Protein AF-A0A1G8VHF9-F1 (afdb_monomer)

Structure (mmCIF, N/CA/C/O backbone):
data_AF-A0A1G8VHF9-F1
#
_entry.id   AF-A0A1G8VHF9-F1
#
loop_
_atom_site.group_PDB
_atom_site.id
_atom_site.type_symbol
_atom_site.label_atom_id
_atom_site.label_alt_id
_atom_site.label_comp_id
_atom_site.label_asym_id
_atom_site.label_entity_id
_atom_site.label_seq_id
_atom_site.pdbx_PDB_ins_code
_atom_site.Cartn_x
_atom_site.Cartn_y
_atom_site.Cartn_z
_atom_site.occupancy
_atom_site.B_iso_or_equiv
_atom_site.auth_seq_id
_atom_site.auth_comp_id
_atom_site.auth_asym_id
_atom_site.auth_atom_id
_atom_site.pdbx_PDB_model_num
ATOM 1 N N . MET A 1 1 ? -7.613 -32.869 14.627 1.00 29.25 1 MET A N 1
ATOM 2 C CA . MET A 1 1 ? -8.212 -33.031 13.287 1.00 29.25 1 MET A CA 1
ATOM 3 C C . MET A 1 1 ? -8.176 -31.673 12.601 1.00 29.25 1 MET A C 1
ATOM 5 O O . MET A 1 1 ? -8.768 -30.742 13.128 1.00 29.25 1 MET A O 1
ATOM 9 N N . ILE A 1 2 ? -7.402 -31.510 11.523 1.00 28.16 2 ILE A N 1
ATOM 10 C CA . ILE A 1 2 ? -7.352 -30.244 10.770 1.00 28.16 2 ILE A CA 1
ATOM 11 C C . ILE A 1 2 ? -8.590 -30.226 9.872 1.00 28.16 2 ILE A C 1
ATOM 13 O O . ILE A 1 2 ? -8.598 -30.831 8.803 1.00 28.16 2 ILE A O 1
ATOM 17 N N . ILE A 1 3 ? -9.670 -29.612 10.353 1.00 37.31 3 ILE A N 1
ATOM 18 C CA . ILE A 1 3 ? -10.878 -29.397 9.555 1.00 37.31 3 ILE A CA 1
ATOM 19 C C . ILE A 1 3 ? -10.515 -28.364 8.484 1.00 37.31 3 ILE A C 1
ATOM 21 O O . ILE A 1 3 ? -10.073 -27.262 8.811 1.00 37.31 3 ILE A O 1
ATOM 25 N N . ARG A 1 4 ? -10.656 -28.729 7.202 1.00 36.03 4 ARG A N 1
ATOM 26 C CA . ARG A 1 4 ? -10.559 -27.780 6.083 1.00 36.03 4 ARG A CA 1
ATOM 27 C C . ARG A 1 4 ? -11.582 -26.676 6.328 1.00 36.03 4 ARG A C 1
ATOM 29 O O . ARG A 1 4 ? -12.777 -26.944 6.292 1.00 36.03 4 ARG A O 1
ATOM 36 N N . ILE A 1 5 ? -11.112 -25.462 6.591 1.00 50.38 5 ILE A N 1
ATOM 37 C CA . ILE A 1 5 ? -11.979 -24.299 6.764 1.00 50.38 5 ILE A CA 1
ATOM 38 C C . ILE A 1 5 ? -12.529 -23.957 5.369 1.00 50.38 5 ILE A C 1
ATOM 40 O O . ILE A 1 5 ? -11.731 -23.629 4.488 1.00 50.38 5 ILE A O 1
ATOM 44 N N . PRO A 1 6 ? -13.845 -24.092 5.112 1.00 53.00 6 PRO A N 1
ATOM 45 C CA . PRO A 1 6 ? -14.426 -23.646 3.851 1.00 53.00 6 PRO A CA 1
ATOM 46 C C . PRO A 1 6 ? -14.226 -22.134 3.693 1.00 53.00 6 PRO A C 1
ATOM 48 O O . PRO A 1 6 ? -14.093 -21.419 4.681 1.00 53.00 6 PRO A O 1
ATOM 51 N N . GLU A 1 7 ? -14.210 -21.646 2.455 1.00 65.44 7 GLU A N 1
ATOM 52 C CA . GLU A 1 7 ? -14.080 -20.219 2.144 1.00 65.44 7 GLU A CA 1
ATOM 53 C C . GLU A 1 7 ? -15.165 -19.408 2.881 1.00 65.44 7 GLU A C 1
ATOM 55 O O . GLU A 1 7 ? -16.354 -19.526 2.573 1.00 65.44 7 GLU A O 1
ATOM 60 N N . ILE A 1 8 ? -14.757 -18.643 3.903 1.00 74.94 8 ILE A N 1
ATOM 61 C CA . ILE A 1 8 ? -15.653 -17.829 4.732 1.00 74.94 8 ILE A CA 1
ATOM 62 C C . ILE A 1 8 ? -15.956 -16.543 3.970 1.00 74.94 8 ILE A C 1
ATOM 64 O O . ILE A 1 8 ? -15.063 -15.731 3.742 1.00 74.94 8 ILE A O 1
ATOM 68 N N . SER A 1 9 ? -17.217 -16.335 3.600 1.00 73.75 9 SER A N 1
ATOM 69 C CA . SER A 1 9 ? -17.636 -15.162 2.822 1.00 73.75 9 SER A CA 1
ATOM 70 C C . SER A 1 9 ? -18.104 -13.993 3.689 1.00 73.75 9 SER A C 1
ATOM 72 O O . SER A 1 9 ? -18.137 -12.852 3.225 1.00 73.75 9 SER A O 1
ATOM 74 N N . ARG A 1 10 ? -18.494 -14.255 4.945 1.00 84.38 10 ARG A N 1
ATOM 75 C CA . ARG A 1 10 ? -19.107 -13.254 5.825 1.00 84.38 10 ARG A CA 1
ATOM 76 C C . ARG A 1 10 ? -18.827 -13.530 7.297 1.00 84.38 10 ARG A C 1
ATOM 78 O O . ARG A 1 10 ? -18.883 -14.672 7.744 1.00 84.38 10 ARG A O 1
ATOM 85 N N . ILE A 1 11 ? -18.586 -12.468 8.062 1.00 89.38 11 ILE A N 1
ATOM 86 C CA . ILE A 1 11 ? -18.355 -12.533 9.509 1.00 89.38 11 ILE A CA 1
ATOM 87 C C . ILE A 1 11 ? -19.434 -11.705 10.208 1.00 89.38 11 ILE A C 1
ATOM 89 O O . ILE A 1 11 ? -19.688 -10.564 9.820 1.00 89.38 11 ILE A O 1
ATOM 93 N N . LEU A 1 12 ? -20.090 -12.285 11.213 1.00 91.50 12 LEU A N 1
ATOM 94 C CA . LEU A 1 12 ? -21.194 -11.666 11.950 1.00 91.50 12 LEU A CA 1
ATOM 95 C C . LEU A 1 12 ? -20.889 -11.643 13.451 1.00 91.50 12 LEU A C 1
ATOM 97 O O . LEU A 1 12 ? -20.325 -12.597 13.977 1.00 91.50 12 LEU A O 1
ATOM 101 N N . ILE A 1 13 ? -21.314 -10.595 14.160 1.00 93.75 13 ILE A N 1
ATOM 102 C CA . ILE A 1 13 ? -21.225 -10.518 15.624 1.00 93.75 13 ILE A CA 1
ATOM 103 C C . ILE A 1 13 ? -22.611 -10.758 16.230 1.00 93.75 13 ILE A C 1
ATOM 105 O O . ILE A 1 13 ? -23.542 -9.975 16.036 1.00 93.75 13 ILE A O 1
ATOM 109 N N . GLY A 1 14 ? -22.747 -11.839 16.995 1.00 91.38 14 GLY A N 1
ATOM 110 C CA . GLY A 1 14 ? -23.990 -12.263 17.638 1.00 91.38 14 GLY A CA 1
ATOM 111 C C . GLY A 1 14 ? -24.309 -11.501 18.925 1.00 91.38 14 GLY A C 1
ATOM 112 O O . GLY A 1 14 ? -24.357 -12.102 19.997 1.00 91.38 14 GLY A O 1
ATOM 113 N N . ALA A 1 15 ? -24.532 -10.187 18.834 1.00 88.69 15 ALA A N 1
ATOM 114 C CA . ALA A 1 15 ? -24.876 -9.344 19.988 1.00 88.69 15 ALA A CA 1
ATOM 115 C C . ALA A 1 15 ? -26.380 -9.362 20.348 1.00 88.69 15 ALA A C 1
ATOM 117 O O . ALA A 1 15 ? -26.746 -9.101 21.495 1.00 88.69 15 ALA A O 1
ATOM 118 N N . MET A 1 16 ? -27.244 -9.711 19.390 1.00 90.44 16 MET A N 1
ATOM 119 C CA . MET A 1 16 ? -28.710 -9.696 19.510 1.00 90.44 16 MET A CA 1
ATOM 120 C C . MET A 1 16 ? -29.302 -10.985 20.119 1.00 90.44 16 MET A C 1
ATOM 122 O O . MET A 1 16 ? -28.573 -11.939 20.412 1.00 90.44 16 MET A O 1
ATOM 126 N N . GLN A 1 17 ? -30.625 -11.002 20.330 1.00 92.56 17 GLN A N 1
ATOM 127 C CA . GLN A 1 17 ? -31.368 -12.205 20.733 1.00 92.56 17 GLN A CA 1
ATOM 128 C C . GLN A 1 17 ? -31.297 -13.289 19.645 1.00 92.56 17 GLN A C 1
ATOM 130 O O . GLN A 1 17 ? -31.088 -12.993 18.466 1.00 92.56 17 GLN A O 1
ATOM 135 N N . THR A 1 18 ? -31.436 -14.558 20.037 1.00 91.31 18 THR A N 1
ATOM 136 C CA . THR A 1 18 ? -31.265 -15.699 19.124 1.00 91.31 18 THR A CA 1
ATOM 137 C C . THR A 1 18 ? -32.259 -15.653 17.965 1.00 91.31 18 THR A C 1
ATOM 139 O O . THR A 1 18 ? -31.893 -15.997 16.848 1.00 91.31 18 THR A O 1
ATOM 142 N N . GLU A 1 19 ? -33.483 -15.191 18.204 1.00 90.81 19 GLU A N 1
ATOM 143 C CA . GLU A 1 19 ? -34.563 -15.117 17.220 1.00 90.81 19 GLU A CA 1
ATOM 144 C C . GLU A 1 19 ? -34.253 -14.113 16.099 1.00 90.81 19 GLU A C 1
ATOM 146 O O . GLU A 1 19 ? -34.488 -14.396 14.923 1.00 90.81 19 GLU A O 1
ATOM 151 N N . ASP A 1 20 ? -33.668 -12.963 16.442 1.00 91.94 20 ASP A N 1
ATOM 152 C CA . ASP A 1 20 ? -33.265 -11.947 15.465 1.00 91.94 20 ASP A CA 1
ATOM 153 C C . ASP A 1 20 ? -31.982 -12.319 14.728 1.00 91.94 20 ASP A C 1
ATOM 155 O O . ASP A 1 20 ? -31.847 -12.022 13.540 1.00 91.94 20 ASP A O 1
ATOM 159 N N . LEU A 1 21 ? -31.071 -13.022 15.406 1.00 91.50 21 LEU A N 1
ATOM 160 C CA . LEU A 1 21 ? -29.819 -13.496 14.828 1.00 91.50 21 LEU A CA 1
ATOM 161 C C . LEU A 1 21 ? -30.059 -14.350 13.578 1.00 91.50 21 LEU A C 1
ATOM 163 O O . LEU A 1 21 ? -29.338 -14.191 12.595 1.00 91.50 21 LEU A O 1
ATOM 167 N N . VAL A 1 22 ? -31.079 -15.219 13.596 1.00 90.44 22 VAL A N 1
ATOM 168 C CA . VAL A 1 22 ? -31.360 -16.170 12.503 1.00 90.44 22 VAL A CA 1
ATOM 169 C C . VAL A 1 22 ? -31.540 -15.478 11.154 1.00 90.44 22 VAL A C 1
ATOM 171 O O . VAL A 1 22 ? -31.130 -16.023 10.136 1.00 90.44 22 VAL A O 1
ATOM 174 N N . LYS A 1 23 ? -32.081 -14.255 11.146 1.00 91.00 23 LYS A N 1
ATOM 175 C CA . LYS A 1 23 ? -32.346 -13.469 9.929 1.00 91.00 23 LYS A CA 1
ATOM 176 C C . LYS A 1 23 ? -31.073 -13.090 9.162 1.00 91.00 23 LYS A C 1
ATOM 178 O O . LYS A 1 23 ? -31.160 -12.736 7.993 1.00 91.00 23 LYS A O 1
ATOM 183 N N . TYR A 1 24 ? -29.915 -13.138 9.821 1.00 89.81 24 TYR A N 1
ATOM 184 C CA . TYR A 1 24 ? -28.619 -12.749 9.262 1.00 89.81 24 TYR A CA 1
ATOM 185 C C . TYR A 1 24 ? -27.670 -13.935 9.045 1.00 89.81 24 TYR A C 1
ATOM 187 O O . TYR A 1 24 ? -26.543 -13.731 8.593 1.00 89.81 24 TYR A O 1
ATOM 195 N N . LEU A 1 25 ? -28.085 -15.155 9.405 1.00 91.31 25 LEU A N 1
ATOM 196 C CA . LEU A 1 25 ? -27.267 -16.355 9.249 1.00 91.31 25 LEU A CA 1
ATOM 197 C C . LEU A 1 25 ? -27.340 -16.850 7.804 1.00 91.31 25 LEU A C 1
ATOM 199 O O . LEU A 1 25 ? -28.408 -17.202 7.312 1.00 91.31 25 LEU A O 1
ATOM 203 N N . GLU A 1 26 ? -26.187 -16.918 7.149 1.00 88.69 26 GLU A N 1
ATOM 204 C CA . GLU A 1 26 ? -26.045 -17.408 5.778 1.00 88.69 26 GLU A CA 1
ATOM 205 C C . GLU A 1 26 ? -24.944 -18.476 5.730 1.00 88.69 26 GLU A C 1
ATOM 207 O O . GLU A 1 26 ? -23.891 -18.275 6.347 1.00 88.69 26 GLU A O 1
ATOM 212 N N . PRO A 1 27 ? -25.137 -19.592 4.999 1.00 88.56 27 PRO A N 1
ATOM 213 C CA . PRO A 1 27 ? -24.106 -20.614 4.843 1.00 88.56 27 PRO A CA 1
ATOM 214 C C . PRO A 1 27 ? -22.764 -20.024 4.392 1.00 88.56 27 PRO A C 1
ATOM 216 O O . PRO A 1 27 ? -22.736 -19.054 3.636 1.00 88.56 27 PRO A O 1
ATOM 219 N N . LYS A 1 28 ? -21.653 -20.643 4.816 1.00 85.31 28 LYS A N 1
ATOM 220 C CA . LYS A 1 28 ? -20.277 -20.118 4.645 1.00 85.31 28 LYS A CA 1
ATOM 221 C C . LYS A 1 28 ? -19.974 -18.844 5.454 1.00 85.31 28 LYS A C 1
ATOM 223 O O . LYS A 1 28 ? -18.958 -18.189 5.226 1.00 85.31 28 LYS A O 1
ATOM 228 N N . GLY A 1 29 ? -20.824 -18.499 6.419 1.00 90.50 29 GLY A N 1
ATOM 229 C CA . GLY A 1 29 ? -20.542 -17.462 7.406 1.00 90.50 29 GLY A CA 1
ATOM 230 C C . GLY A 1 29 ? -19.734 -17.963 8.611 1.00 90.50 29 GLY A C 1
ATOM 231 O O . GLY A 1 29 ? -19.689 -19.162 8.901 1.00 90.50 29 GLY A O 1
ATOM 232 N N . LEU A 1 30 ? -19.168 -17.019 9.366 1.00 92.88 30 LEU A N 1
ATOM 233 C CA . LEU A 1 30 ? -18.586 -17.223 10.696 1.00 92.88 30 LEU A CA 1
ATOM 234 C C . LEU A 1 30 ? -19.278 -16.308 11.716 1.00 92.88 30 LEU A C 1
ATOM 236 O O . LEU A 1 30 ? -19.305 -15.087 11.545 1.00 92.88 30 LEU A O 1
ATOM 240 N N . LEU A 1 31 ? -19.818 -16.887 12.789 1.00 95.19 31 LEU A N 1
ATOM 241 C CA . LEU A 1 31 ? -20.470 -16.151 13.869 1.00 95.19 31 LEU A CA 1
ATOM 242 C C . LEU A 1 31 ? -19.531 -15.966 15.068 1.00 95.19 31 LEU A C 1
ATOM 244 O O . LEU A 1 31 ? -19.157 -16.939 15.717 1.00 95.19 31 LEU A O 1
ATOM 248 N N . ILE A 1 32 ? -19.243 -14.714 15.418 1.00 95.38 32 ILE A N 1
ATOM 249 C CA . ILE A 1 32 ? -18.578 -14.318 16.664 1.00 95.38 32 ILE A CA 1
ATOM 250 C C . ILE A 1 32 ? -19.622 -14.283 17.785 1.00 95.38 32 ILE A C 1
ATOM 252 O O . ILE A 1 32 ? -20.550 -13.470 17.748 1.00 95.38 32 ILE A O 1
ATOM 256 N N . VAL A 1 33 ? -19.497 -15.159 18.781 1.00 95.06 33 VAL A N 1
ATOM 257 C CA . VAL A 1 33 ? -20.491 -15.319 19.855 1.00 95.06 33 VAL A CA 1
ATOM 258 C C . VAL A 1 33 ? -19.829 -15.714 21.176 1.00 95.06 33 VAL A C 1
ATOM 260 O O . VAL A 1 33 ? -18.817 -16.393 21.184 1.00 95.06 33 VAL A O 1
ATOM 263 N N . GLY A 1 34 ? -20.395 -15.307 22.313 1.00 92.25 34 GLY A N 1
ATOM 264 C CA . GLY A 1 34 ? -19.948 -15.778 23.633 1.00 92.25 34 GLY A CA 1
ATOM 265 C C . GLY A 1 34 ? -20.555 -17.135 24.019 1.00 92.25 34 GLY A C 1
ATOM 266 O O . GLY A 1 34 ? -20.932 -17.943 23.167 1.00 92.25 34 GLY A O 1
ATOM 267 N N . ASN A 1 35 ? -20.751 -17.355 25.321 1.00 88.25 35 ASN A N 1
ATOM 268 C CA . ASN A 1 35 ? -21.372 -18.546 25.923 1.00 88.25 35 ASN A CA 1
ATOM 269 C C . ASN A 1 35 ? -22.907 -18.620 25.751 1.00 88.25 35 ASN A C 1
ATOM 271 O O . ASN A 1 35 ? -23.659 -18.763 26.715 1.00 88.25 35 ASN A O 1
ATOM 275 N N . ARG A 1 36 ? -23.403 -18.516 24.514 1.00 90.62 36 ARG A N 1
ATOM 276 C CA . ARG A 1 36 ? -24.836 -18.615 24.188 1.00 90.62 36 ARG A CA 1
ATOM 277 C C . ARG A 1 36 ? -25.112 -19.865 23.358 1.00 90.62 36 ARG A C 1
ATOM 279 O O . ARG A 1 36 ? -25.254 -19.774 22.140 1.00 90.62 36 ARG A O 1
ATOM 286 N N . GLU A 1 37 ? -25.229 -21.023 24.006 1.00 92.00 37 GLU A N 1
ATOM 287 C CA . GLU A 1 37 ? -25.381 -22.316 23.312 1.00 92.00 37 GLU A CA 1
ATOM 288 C C . GLU A 1 37 ? -26.584 -22.375 22.361 1.00 92.00 37 GLU A C 1
ATOM 290 O O . GLU A 1 37 ? -26.485 -22.952 21.282 1.00 92.00 37 GLU A O 1
ATOM 295 N N . LYS A 1 38 ? -27.708 -21.724 22.696 1.00 93.62 38 LYS A N 1
ATOM 296 C CA . LYS A 1 38 ? -28.868 -21.643 21.788 1.00 93.62 38 LYS A CA 1
ATOM 297 C C . LYS A 1 38 ? -28.513 -20.957 20.463 1.00 93.62 38 LYS A C 1
ATOM 299 O O . LYS A 1 38 ? -28.860 -21.461 19.399 1.00 93.62 38 LYS A O 1
ATOM 304 N N . SER A 1 39 ? -27.785 -19.841 20.522 1.00 94.62 39 SER A N 1
ATOM 305 C CA . SER A 1 39 ? -27.307 -19.131 19.330 1.00 94.62 39 SER A CA 1
ATOM 306 C C . SER A 1 39 ? -26.241 -19.926 18.578 1.00 94.62 39 SER A C 1
ATOM 308 O O . SER A 1 39 ? -26.282 -19.976 17.353 1.00 94.62 39 SER A O 1
ATOM 310 N N . GLN A 1 40 ? -25.326 -20.581 19.300 1.00 95.12 40 GLN A N 1
ATOM 311 C CA . GLN A 1 40 ? -24.301 -21.453 18.716 1.00 95.12 40 GLN A CA 1
ATOM 312 C C . GLN A 1 40 ? -24.936 -22.611 17.933 1.00 95.12 40 GLN A C 1
ATOM 314 O O . GLN A 1 40 ? -24.619 -22.814 16.763 1.00 95.12 40 GLN A O 1
ATOM 319 N N . ARG A 1 41 ? -25.911 -23.308 18.534 1.00 95.69 41 ARG A N 1
ATOM 320 C CA . ARG A 1 41 ? -26.684 -24.368 17.875 1.00 95.69 41 ARG A CA 1
ATOM 321 C C . ARG A 1 41 ? -27.369 -23.846 16.618 1.00 95.69 41 ARG A C 1
ATOM 323 O O . ARG A 1 41 ? -27.262 -24.463 15.563 1.00 95.69 41 ARG A O 1
ATOM 330 N N . LYS A 1 42 ? -28.038 -22.691 16.712 1.00 95.19 42 LYS A N 1
ATOM 331 C CA . LYS A 1 42 ? -28.787 -22.137 15.580 1.00 95.19 42 LYS A CA 1
ATOM 332 C C . LYS A 1 42 ? -27.886 -21.727 14.417 1.00 95.19 42 LYS A C 1
ATOM 334 O O . LYS A 1 42 ? -28.269 -21.913 13.266 1.00 95.19 42 LYS A O 1
ATOM 339 N N . ALA A 1 43 ? -26.693 -21.214 14.700 1.00 95.06 43 ALA A N 1
ATOM 340 C CA . ALA A 1 43 ? -25.678 -20.942 13.687 1.00 95.06 43 ALA A CA 1
ATOM 341 C C . ALA A 1 43 ? -25.235 -22.217 12.959 1.00 95.06 43 ALA A C 1
ATOM 343 O O . ALA A 1 43 ? -25.340 -22.274 11.733 1.00 95.06 43 ALA A O 1
ATOM 344 N N . LEU A 1 44 ? -24.864 -23.266 13.698 1.00 94.94 44 LEU A N 1
ATOM 345 C CA . LEU A 1 44 ? -24.478 -24.543 13.094 1.00 94.94 44 LEU A CA 1
ATOM 346 C C . LEU A 1 44 ? -25.619 -25.150 12.267 1.00 94.94 44 LEU A C 1
ATOM 348 O O . LEU A 1 44 ? -25.401 -25.579 11.137 1.00 94.94 44 LEU A O 1
ATOM 352 N N . GLU A 1 45 ? -26.859 -25.127 12.770 1.00 94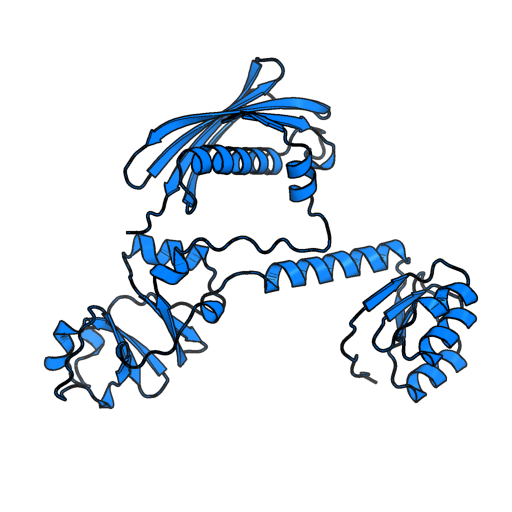.88 45 GLU A N 1
ATOM 353 C CA . GLU A 1 45 ? -28.045 -25.579 12.026 1.00 94.88 45 GLU A CA 1
ATOM 354 C C . GLU A 1 45 ? -28.153 -24.920 10.642 1.00 94.88 45 GLU A C 1
ATOM 356 O O . GLU A 1 45 ? -28.440 -25.624 9.671 1.00 94.88 45 GLU A O 1
ATOM 361 N N . ASN A 1 46 ? -27.838 -23.622 10.548 1.00 93.69 46 ASN A N 1
ATOM 362 C CA . ASN A 1 46 ? -27.872 -22.816 9.322 1.00 93.69 46 ASN A CA 1
ATOM 363 C C . ASN A 1 46 ? -26.574 -22.861 8.488 1.00 93.69 46 ASN A C 1
ATOM 365 O O . ASN A 1 46 ? -26.439 -22.104 7.530 1.00 93.69 46 ASN A O 1
ATOM 369 N N . GLY A 1 47 ? -25.613 -23.734 8.810 1.00 92.38 47 GLY A N 1
ATOM 370 C CA . GLY A 1 47 ? -24.377 -23.851 8.026 1.00 92.38 47 GLY A CA 1
ATOM 371 C C . GLY A 1 47 ? -23.337 -22.763 8.321 1.00 92.38 47 GLY A C 1
ATOM 372 O O . GLY A 1 47 ? -22.499 -22.475 7.465 1.00 92.38 47 GLY A O 1
ATOM 373 N N . VAL A 1 48 ? -23.413 -22.134 9.498 1.00 94.81 48 VAL A N 1
ATOM 374 C CA . VAL A 1 48 ? -22.521 -21.052 9.939 1.00 94.81 48 VAL A CA 1
ATOM 375 C C . VAL A 1 48 ? -21.548 -21.587 10.986 1.00 94.81 48 VAL A C 1
ATOM 377 O O . VAL A 1 48 ? -21.971 -22.169 11.985 1.00 94.81 48 VAL A O 1
ATOM 380 N N . GLY A 1 49 ? -20.248 -21.380 10.767 1.00 94.19 49 GLY A N 1
ATOM 381 C CA . GLY A 1 49 ? -19.204 -21.736 11.730 1.00 94.19 49 GLY A CA 1
ATOM 382 C C . GLY A 1 49 ? -19.200 -20.819 12.955 1.00 94.19 49 GLY A C 1
ATOM 383 O O . GLY A 1 49 ? -19.789 -19.737 12.942 1.00 94.19 49 GLY A O 1
ATOM 384 N N . LEU A 1 50 ? -18.502 -21.220 14.015 1.00 94.81 50 LEU A N 1
ATOM 385 C CA . LEU A 1 50 ? -18.469 -20.496 15.285 1.00 94.81 50 LEU A CA 1
ATOM 386 C C . LEU A 1 50 ? -17.066 -19.985 15.618 1.00 94.81 50 LEU A C 1
ATOM 388 O O . LEU A 1 50 ? -16.095 -20.740 15.580 1.00 94.81 50 LEU A O 1
ATOM 392 N N . LEU A 1 51 ? -16.991 -18.723 16.038 1.00 95.06 51 LEU A N 1
ATOM 393 C CA . LEU A 1 51 ? -15.874 -18.157 16.787 1.00 95.06 51 LEU A CA 1
ATOM 394 C C . LEU A 1 51 ? -16.371 -17.770 18.182 1.00 95.06 51 LEU A C 1
ATOM 396 O O . LEU A 1 51 ? -17.064 -16.767 18.359 1.00 95.06 51 LEU A O 1
ATOM 400 N N . ILE A 1 52 ? -16.032 -18.592 19.167 1.00 95.06 52 ILE A N 1
ATOM 401 C CA . ILE A 1 52 ? -16.444 -18.436 20.554 1.00 95.06 52 ILE A CA 1
ATOM 402 C C . ILE A 1 52 ? -15.447 -17.535 21.282 1.00 95.06 52 ILE A C 1
ATOM 404 O O . ILE A 1 52 ? -14.262 -17.853 21.355 1.00 95.06 52 ILE A O 1
ATOM 408 N N . THR A 1 53 ? -15.919 -16.410 21.808 1.00 94.50 53 THR A N 1
ATOM 409 C CA . THR A 1 53 ? -15.086 -15.369 22.431 1.00 94.50 53 THR A CA 1
ATOM 410 C C . THR A 1 53 ? -15.242 -15.342 23.950 1.00 94.50 53 THR A C 1
ATOM 412 O O . THR A 1 53 ? -16.171 -15.927 24.499 1.00 94.50 53 THR A O 1
ATOM 415 N N . GLY A 1 54 ? -14.341 -14.649 24.650 1.00 91.62 54 GLY A N 1
ATOM 416 C CA . GLY A 1 54 ? -14.392 -14.435 26.101 1.00 91.62 54 GLY A CA 1
ATOM 417 C C . GLY A 1 54 ? -13.860 -15.597 26.943 1.00 91.62 54 GLY A C 1
ATOM 418 O O . GLY A 1 54 ? -14.158 -15.671 28.131 1.00 91.62 54 GLY A O 1
ATOM 419 N N . GLY A 1 55 ? -13.098 -16.518 26.344 1.00 86.94 55 GLY A N 1
ATOM 420 C CA . GLY A 1 55 ? -12.531 -17.678 27.042 1.00 86.94 55 GLY A CA 1
ATOM 421 C C . GLY A 1 55 ? -13.545 -18.780 27.326 1.00 86.94 55 GLY A C 1
ATOM 422 O O . GLY A 1 55 ? -13.261 -19.700 28.090 1.00 86.94 55 GLY A O 1
ATOM 423 N N . PHE A 1 56 ? -14.726 -18.698 26.717 1.00 88.12 56 PHE A N 1
ATOM 424 C CA . PHE A 1 56 ? -15.749 -19.720 26.848 1.00 88.12 56 PHE A CA 1
ATOM 425 C C . PHE A 1 56 ? -15.485 -20.889 25.898 1.00 88.12 56 PHE A C 1
ATOM 427 O O . PHE A 1 56 ? -15.064 -20.711 24.754 1.00 88.12 56 PHE A O 1
ATOM 434 N N . GLY A 1 57 ? -15.770 -22.095 26.382 1.00 83.31 57 GLY A N 1
ATOM 435 C CA . GLY A 1 57 ? -15.932 -23.271 25.538 1.00 83.31 57 GLY A CA 1
ATOM 436 C C . GLY A 1 57 ? -17.368 -23.403 25.031 1.00 83.31 57 GLY A C 1
ATOM 437 O O . GLY A 1 57 ? -18.177 -22.472 25.091 1.00 83.31 57 GLY A O 1
ATOM 438 N N . THR A 1 58 ? -17.696 -24.600 24.569 1.00 90.25 58 THR A N 1
ATOM 439 C CA . THR A 1 58 ? -19.065 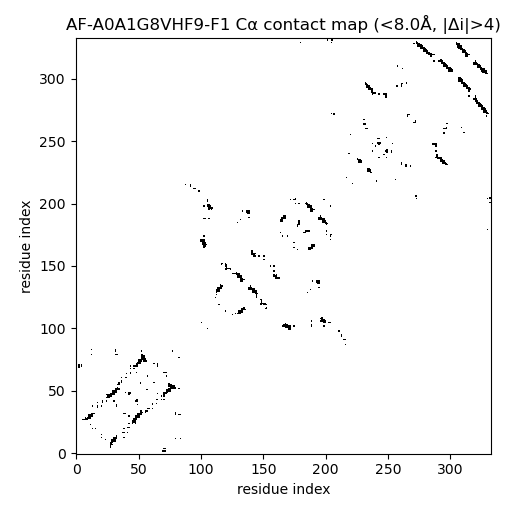-25.001 24.247 1.00 90.25 58 THR A CA 1
ATOM 440 C C . THR A 1 58 ? -19.314 -26.430 24.716 1.00 90.25 58 THR A C 1
ATOM 442 O O . THR A 1 58 ? -18.357 -27.175 24.935 1.00 90.25 58 THR A O 1
ATOM 445 N N . GLY A 1 59 ? -20.578 -26.805 24.911 1.00 90.94 59 GLY A N 1
ATOM 446 C CA . GLY A 1 59 ? -20.957 -28.162 25.288 1.00 90.94 59 GLY A CA 1
ATOM 447 C C . GLY A 1 59 ? -20.673 -29.200 24.195 1.00 90.94 59 GLY A C 1
ATOM 448 O O . GLY A 1 59 ? -20.612 -28.887 23.003 1.00 90.94 59 GLY A O 1
ATOM 449 N N . GLU A 1 60 ? -20.557 -30.469 24.598 1.00 92.38 60 GLU A N 1
ATOM 450 C CA . GLU A 1 60 ? -20.276 -31.594 23.688 1.00 92.38 60 GLU A CA 1
ATOM 451 C C . GLU A 1 60 ? -21.282 -31.705 22.537 1.00 92.38 60 GLU A C 1
ATOM 453 O O . GLU A 1 60 ? -20.906 -32.012 21.410 1.00 92.38 60 GLU A O 1
ATOM 458 N N . GLU A 1 61 ? -22.555 -31.408 22.794 1.00 93.81 61 GLU A N 1
ATOM 459 C CA . GLU A 1 61 ? -23.614 -31.481 21.783 1.00 93.81 61 GLU A CA 1
ATOM 460 C C . GLU A 1 61 ? -23.415 -30.471 20.642 1.00 93.81 61 GLU A C 1
ATOM 462 O O . GLU A 1 61 ? -23.771 -30.746 19.499 1.00 93.81 61 GLU A O 1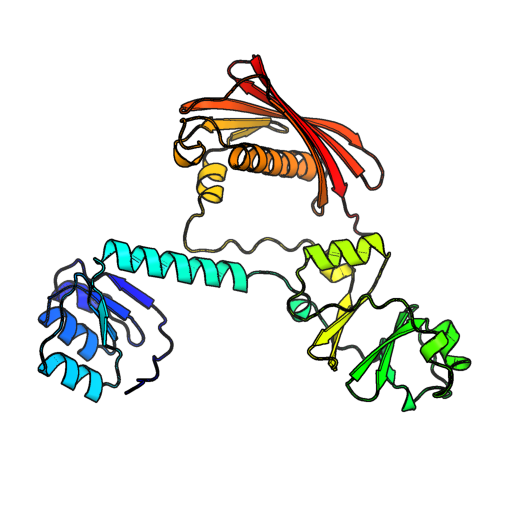
ATOM 467 N N . ILE A 1 62 ? -22.813 -29.311 20.925 1.00 94.81 62 ILE A N 1
ATOM 468 C CA . ILE A 1 62 ? -22.471 -28.319 19.898 1.00 94.81 62 ILE A CA 1
ATOM 469 C C . ILE A 1 62 ? -21.272 -28.799 19.076 1.00 94.81 62 ILE A C 1
ATOM 471 O O . ILE A 1 62 ? -21.274 -28.645 17.856 1.00 94.81 62 ILE A O 1
ATOM 475 N N . LEU A 1 63 ? -20.272 -29.411 19.721 1.00 94.25 63 LEU A N 1
ATOM 476 C CA . LEU A 1 63 ? -19.103 -29.968 19.032 1.00 94.25 63 LEU A CA 1
ATOM 477 C C . LEU A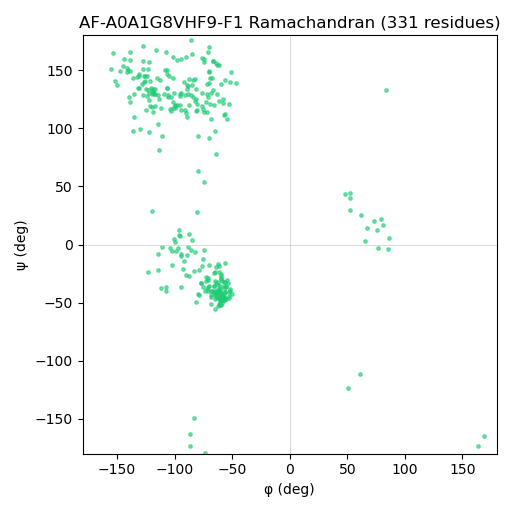 1 63 ? -19.489 -31.124 18.104 1.00 94.25 63 LEU A C 1
ATOM 479 O O . LEU A 1 63 ? -19.074 -31.120 16.948 1.00 94.25 63 LEU A O 1
ATOM 483 N N . LYS A 1 64 ? -20.334 -32.056 18.567 1.00 95.50 64 LYS A N 1
ATOM 484 C CA . LYS A 1 64 ? -20.870 -33.146 17.732 1.00 95.50 64 LYS A CA 1
ATOM 485 C C . LYS A 1 64 ? -21.626 -32.598 16.526 1.00 95.50 64 LYS A C 1
ATOM 487 O O . LYS A 1 64 ? -21.354 -32.999 15.401 1.00 95.50 64 LYS A O 1
ATOM 492 N N . LEU A 1 65 ? -22.511 -31.621 16.742 1.00 95.12 65 LEU A N 1
ATOM 493 C CA . LEU A 1 65 ? -23.260 -30.989 15.653 1.00 95.12 65 LEU A CA 1
ATOM 494 C C . LEU A 1 65 ? -22.337 -30.294 14.638 1.00 95.12 65 LEU A C 1
ATOM 496 O O . LEU A 1 65 ? -22.600 -30.322 13.435 1.00 95.12 65 LEU A O 1
ATOM 500 N N . ALA A 1 66 ? -21.265 -29.655 15.107 1.00 94.12 66 ALA A N 1
ATOM 501 C CA . ALA A 1 66 ? -20.280 -29.034 14.234 1.00 94.12 66 ALA A CA 1
ATOM 502 C C . ALA A 1 66 ? -19.495 -30.069 13.419 1.00 94.12 66 ALA A C 1
ATOM 504 O O . ALA A 1 66 ? -19.272 -29.849 12.231 1.00 94.12 66 ALA A O 1
ATOM 505 N N . GLU A 1 67 ? -19.124 -31.199 14.025 1.00 94.25 67 GLU A N 1
ATOM 506 C CA . GLU A 1 67 ? -18.442 -32.304 13.348 1.00 94.25 67 GLU A CA 1
ATOM 507 C C . GLU A 1 67 ? -19.339 -32.958 12.287 1.00 94.25 67 GLU A C 1
ATOM 509 O O . GLU A 1 67 ? -18.923 -33.091 11.135 1.00 94.25 67 GLU A O 1
ATOM 514 N N . GLU A 1 68 ? -20.597 -33.254 12.627 1.00 95.12 68 GLU A N 1
ATOM 515 C CA . GLU A 1 68 ? -21.607 -33.782 11.698 1.00 95.12 68 GLU A CA 1
ATOM 516 C C . GLU A 1 68 ? -21.805 -32.873 10.480 1.00 95.12 68 GLU A C 1
ATOM 518 O O . GLU A 1 68 ? -21.922 -33.343 9.347 1.00 95.12 68 GLU A O 1
ATOM 523 N N . LYS A 1 69 ? -21.822 -31.554 10.703 1.00 91.94 69 LYS A N 1
ATOM 524 C CA . LYS A 1 69 ? -21.984 -30.553 9.640 1.00 91.94 69 LYS A CA 1
ATOM 525 C C . LYS A 1 69 ? -20.670 -30.112 8.997 1.00 91.94 69 LYS A C 1
ATOM 527 O O . LYS A 1 69 ? -20.712 -29.305 8.070 1.00 91.94 69 LYS A O 1
ATOM 532 N N . GLN A 1 70 ? -19.530 -30.620 9.466 1.00 92.12 70 GLN A N 1
ATOM 533 C CA . GLN A 1 70 ? -18.184 -30.234 9.030 1.00 92.12 70 GLN A CA 1
ATOM 534 C C . GLN A 1 70 ? -17.936 -28.713 9.091 1.00 92.12 70 GLN A C 1
ATOM 536 O O . GLN A 1 70 ? -17.316 -28.128 8.203 1.00 92.12 70 GLN A O 1
ATOM 541 N N . LEU A 1 71 ? -18.437 -28.057 10.142 1.00 92.31 71 LEU A N 1
ATOM 542 C CA . LEU A 1 71 ? -18.300 -26.616 10.359 1.00 92.31 71 LEU A CA 1
ATOM 543 C C . LEU A 1 71 ? -17.201 -26.316 11.387 1.00 92.31 71 LEU A C 1
ATOM 545 O O . LEU A 1 71 ? -17.063 -27.042 12.373 1.00 92.31 71 LEU A O 1
ATOM 549 N N . PRO A 1 72 ? -16.429 -25.230 11.208 1.00 91.88 72 PRO A N 1
ATOM 550 C CA . PRO A 1 72 ? -15.394 -24.867 12.163 1.00 91.88 72 PRO A CA 1
ATOM 551 C C . PRO A 1 72 ? -16.008 -24.334 13.464 1.00 91.88 72 PRO A C 1
ATOM 553 O O . PRO A 1 72 ? -16.929 -23.514 13.441 1.00 91.88 72 PRO A O 1
ATOM 556 N N . VAL A 1 73 ? -15.441 -24.753 14.596 1.00 93.38 73 VAL A N 1
ATOM 557 C CA . VAL A 1 73 ? -15.667 -24.155 15.917 1.00 93.38 73 VAL A CA 1
ATOM 558 C C . VAL A 1 73 ? -14.310 -23.780 16.486 1.00 93.38 73 VAL A C 1
ATOM 560 O O . VAL A 1 73 ? -13.461 -24.639 16.712 1.00 93.38 73 VAL A O 1
ATOM 563 N N . ILE A 1 74 ? -14.097 -22.486 16.681 1.00 93.06 74 ILE A N 1
ATOM 564 C CA . ILE A 1 74 ? -12.848 -21.915 17.179 1.00 93.06 74 ILE A CA 1
ATOM 565 C C . ILE A 1 74 ? -13.174 -21.211 18.490 1.00 93.06 74 ILE A C 1
ATOM 567 O O . ILE A 1 74 ? -14.122 -20.438 18.538 1.00 93.06 74 ILE A O 1
ATOM 571 N N . SER A 1 75 ? -12.405 -21.450 19.547 1.00 92.44 75 SER A N 1
ATOM 572 C CA . SER A 1 75 ? -12.543 -20.736 20.822 1.00 92.44 75 SER A CA 1
ATOM 573 C C . SER A 1 75 ? -11.324 -19.860 21.080 1.00 92.44 75 SER A C 1
ATOM 575 O O . SER A 1 75 ? -10.195 -20.278 20.827 1.00 92.44 75 SER A O 1
ATOM 577 N N . THR A 1 76 ? -11.538 -18.671 21.632 1.00 93.31 76 THR A N 1
ATOM 578 C CA . THR A 1 76 ? -10.477 -17.728 21.992 1.00 93.31 76 THR A CA 1
ATOM 579 C C . THR A 1 76 ? -10.774 -17.039 23.319 1.00 93.31 76 THR A C 1
ATOM 581 O O . THR A 1 76 ? -11.928 -16.843 23.706 1.00 93.31 76 THR A O 1
ATOM 584 N N . THR A 1 77 ? -9.713 -16.668 24.033 1.00 94.62 77 THR A N 1
ATOM 585 C CA . THR A 1 77 ? -9.789 -15.926 25.297 1.00 94.62 77 THR A CA 1
ATOM 586 C C . THR A 1 77 ? -10.103 -14.445 25.099 1.00 94.62 77 THR A C 1
ATOM 588 O O . THR A 1 77 ? -10.569 -13.795 26.030 1.00 94.62 77 THR A O 1
ATOM 591 N N . HIS A 1 78 ? -9.901 -13.914 23.893 1.00 94.56 78 HIS A N 1
ATOM 592 C CA . HIS A 1 78 ? -10.238 -12.535 23.551 1.00 94.56 78 HIS A CA 1
ATOM 593 C C . HIS A 1 78 ? -11.754 -12.308 23.554 1.00 94.56 78 HIS A C 1
ATOM 595 O O . HIS A 1 78 ? -12.519 -13.173 23.130 1.00 94.56 78 HIS A O 1
ATOM 601 N N . ASP A 1 79 ? -12.202 -11.133 23.995 1.00 93.69 79 ASP A N 1
ATOM 602 C CA . ASP A 1 79 ? -13.606 -10.726 23.919 1.00 93.69 79 ASP A CA 1
ATOM 603 C C . ASP A 1 79 ? -14.055 -10.455 22.465 1.00 93.69 79 ASP A C 1
ATOM 605 O O . ASP A 1 79 ? -13.246 -10.414 21.532 1.00 93.69 79 ASP A O 1
ATOM 609 N N . SER A 1 80 ? -15.364 -10.271 22.258 1.00 92.00 80 SER A N 1
ATOM 610 C CA . SER A 1 80 ? -15.936 -10.086 20.917 1.00 92.00 80 SER A CA 1
ATOM 611 C C . SER A 1 80 ? -15.439 -8.838 20.193 1.00 92.00 80 SER A C 1
ATOM 613 O O . SER A 1 80 ? -15.288 -8.897 18.973 1.00 92.00 80 SER A O 1
ATOM 615 N N . PHE A 1 81 ? -15.186 -7.732 20.902 1.00 92.38 81 PHE A N 1
ATOM 616 C CA . PHE A 1 81 ? -14.651 -6.522 20.282 1.00 92.38 81 PHE A CA 1
ATOM 617 C C . PHE A 1 81 ? -13.214 -6.769 19.832 1.00 92.38 81 PHE A C 1
ATOM 619 O O . PHE A 1 81 ? -12.922 -6.610 18.651 1.00 92.38 81 PHE A O 1
ATOM 626 N N . THR A 1 82 ? -12.354 -7.274 20.722 1.00 92.56 82 THR A N 1
ATOM 627 C CA . THR A 1 82 ? -10.956 -7.584 20.385 1.00 92.56 82 THR A CA 1
ATOM 628 C C . THR A 1 82 ? -10.854 -8.561 19.209 1.00 92.56 82 THR A C 1
ATOM 630 O O . THR A 1 82 ? -10.094 -8.320 18.270 1.00 92.56 82 THR A O 1
ATOM 633 N N . CYS A 1 83 ? -11.656 -9.633 19.202 1.00 91.94 83 CYS A N 1
ATOM 634 C CA . CYS A 1 83 ? -11.689 -10.588 18.090 1.00 91.94 83 CYS A CA 1
ATOM 635 C C . CYS A 1 83 ? -12.098 -9.934 16.772 1.00 91.94 83 CYS A C 1
ATOM 637 O O . CYS A 1 83 ? -11.422 -10.112 15.758 1.00 91.94 83 CYS A O 1
ATOM 639 N N . ALA A 1 84 ? -13.198 -9.176 16.783 1.00 90.31 84 ALA A N 1
ATOM 640 C CA . ALA A 1 84 ? -13.686 -8.491 15.595 1.00 90.31 84 ALA A CA 1
ATOM 641 C C . ALA A 1 84 ? -12.665 -7.472 15.071 1.00 90.31 84 ALA A C 1
ATOM 643 O O . ALA A 1 84 ? -12.451 -7.401 13.864 1.00 90.31 84 ALA A O 1
ATOM 644 N N . SER A 1 85 ? -11.993 -6.735 15.959 1.00 88.50 85 SER A N 1
ATOM 645 C CA . SER A 1 85 ? -10.945 -5.776 15.603 1.00 88.50 85 SER A CA 1
ATOM 646 C C . SER A 1 85 ? -9.728 -6.445 14.967 1.00 88.50 85 SER A C 1
ATOM 648 O O . SER A 1 85 ? -9.237 -5.947 13.956 1.00 88.50 85 SER A O 1
ATOM 650 N N . ILE A 1 86 ? -9.256 -7.577 15.510 1.00 89.44 86 ILE A N 1
ATOM 651 C CA . ILE A 1 86 ? -8.137 -8.336 14.926 1.00 89.44 86 ILE A CA 1
ATOM 652 C C . ILE A 1 86 ? -8.518 -8.822 13.530 1.00 89.44 86 ILE A C 1
ATOM 654 O O . ILE A 1 86 ? -7.822 -8.520 12.567 1.00 89.44 86 ILE A O 1
ATOM 658 N N . ILE A 1 87 ? -9.657 -9.505 13.404 1.00 87.81 87 ILE A N 1
ATOM 659 C CA . ILE A 1 87 ? -10.152 -9.999 12.116 1.00 87.81 87 ILE A CA 1
ATOM 660 C C . ILE A 1 87 ? -10.280 -8.856 11.112 1.00 87.81 87 ILE A C 1
ATOM 662 O O . ILE A 1 87 ? -9.820 -8.978 9.980 1.00 87.81 87 ILE A O 1
ATOM 666 N N . HIS A 1 88 ? -10.884 -7.738 11.518 1.00 83.75 88 HIS A N 1
ATOM 667 C CA . HIS A 1 88 ? -11.060 -6.591 10.640 1.00 83.75 88 HIS A CA 1
ATOM 668 C C . HIS A 1 88 ? -9.715 -6.048 10.153 1.00 83.75 88 HIS A C 1
ATOM 670 O O . HIS A 1 88 ? -9.572 -5.809 8.957 1.00 83.75 88 HIS A O 1
ATOM 676 N N . ARG A 1 89 ? -8.729 -5.909 11.049 1.00 82.88 89 ARG A N 1
ATOM 677 C CA . ARG A 1 89 ? -7.378 -5.453 10.705 1.00 82.88 89 ARG A CA 1
ATOM 678 C C . ARG A 1 89 ? -6.701 -6.386 9.704 1.00 82.88 89 ARG A C 1
ATOM 680 O O . ARG A 1 89 ? -6.167 -5.898 8.713 1.00 82.88 89 ARG A O 1
ATOM 687 N N . GLU A 1 90 ? -6.743 -7.696 9.932 1.00 84.88 90 GLU A N 1
ATOM 688 C CA . GLU A 1 90 ? -6.089 -8.668 9.046 1.00 84.88 90 GLU A CA 1
ATOM 689 C C . GLU A 1 90 ? -6.775 -8.735 7.675 1.00 84.88 90 GLU A C 1
ATOM 691 O O . GLU A 1 90 ? -6.111 -8.664 6.644 1.00 84.88 90 GLU A O 1
ATOM 696 N N . VAL A 1 91 ? -8.113 -8.778 7.636 1.00 80.19 91 VAL A N 1
ATOM 697 C CA . VAL A 1 91 ? -8.875 -8.754 6.374 1.00 80.19 91 VAL A CA 1
ATOM 698 C C . VAL A 1 91 ? -8.622 -7.454 5.610 1.00 80.19 91 VAL A C 1
ATOM 700 O O . VAL A 1 91 ? -8.442 -7.473 4.393 1.00 80.19 91 VAL A O 1
ATOM 703 N N . TYR A 1 92 ? -8.575 -6.321 6.313 1.00 76.69 92 TYR A N 1
ATOM 704 C CA . TYR A 1 92 ? -8.252 -5.031 5.714 1.00 76.69 92 TYR A CA 1
ATOM 705 C C . TYR A 1 92 ? -6.825 -5.005 5.149 1.00 76.69 92 TYR A C 1
ATOM 707 O O . TYR A 1 92 ? -6.628 -4.576 4.015 1.00 76.69 92 TYR A O 1
ATOM 715 N N . SER A 1 93 ? -5.843 -5.516 5.898 1.00 77.69 93 SER A N 1
ATOM 716 C CA . SER A 1 93 ? -4.445 -5.609 5.464 1.00 77.69 93 SER A CA 1
ATOM 717 C C . SER A 1 93 ? -4.281 -6.481 4.214 1.00 77.69 93 SER A C 1
ATOM 719 O O . SER A 1 93 ? -3.625 -6.062 3.260 1.00 77.69 93 SER A O 1
ATOM 721 N N . LEU A 1 94 ? -4.946 -7.639 4.164 1.00 77.19 94 LEU A N 1
ATOM 722 C CA . LEU A 1 94 ? -4.967 -8.505 2.981 1.00 77.19 94 LEU A CA 1
ATOM 723 C C . LEU A 1 94 ? -5.633 -7.826 1.776 1.00 77.19 94 LEU A C 1
ATOM 725 O O . LEU A 1 94 ? -5.168 -7.949 0.646 1.00 77.19 94 LEU A O 1
ATOM 729 N N . SER A 1 95 ? -6.710 -7.075 2.006 1.00 71.25 95 SER A N 1
ATOM 730 C CA . SER A 1 95 ? -7.392 -6.335 0.942 1.00 71.25 95 SER A CA 1
ATOM 731 C C . SER A 1 95 ? -6.515 -5.217 0.364 1.00 71.25 95 SER A C 1
ATOM 733 O O . SER A 1 95 ? -6.524 -4.981 -0.846 1.00 71.25 95 SER A O 1
ATOM 735 N N . LEU A 1 96 ? -5.708 -4.553 1.200 1.00 70.06 96 LEU A N 1
ATOM 736 C CA . LEU A 1 96 ? -4.727 -3.564 0.749 1.00 70.06 96 LEU A CA 1
ATOM 737 C C . LEU A 1 96 ? -3.665 -4.190 -0.162 1.00 70.06 96 LEU A C 1
ATOM 739 O O . LEU A 1 96 ? -3.386 -3.634 -1.222 1.00 70.06 96 LEU A O 1
ATOM 743 N N . SER A 1 97 ? -3.103 -5.342 0.214 1.00 67.88 97 SER A N 1
ATOM 744 C CA . SER A 1 97 ? -2.037 -5.985 -0.566 1.00 67.88 97 SER A CA 1
ATOM 745 C C . SER A 1 97 ? -2.528 -6.553 -1.901 1.00 67.88 97 SER A C 1
ATOM 747 O O . SER A 1 97 ? -1.831 -6.440 -2.905 1.00 67.88 97 SER A O 1
ATOM 749 N N . GLN A 1 98 ? -3.753 -7.082 -1.960 1.00 66.12 98 GLN A N 1
ATOM 750 C CA . GLN A 1 98 ? -4.338 -7.618 -3.198 1.00 66.12 98 GLN A CA 1
ATOM 751 C C . GLN A 1 98 ? -4.692 -6.551 -4.246 1.00 66.12 98 GLN A C 1
ATOM 753 O O . GLN A 1 98 ? -4.887 -6.881 -5.414 1.00 66.12 98 GLN A O 1
ATOM 758 N N . ASN A 1 99 ? -4.798 -5.277 -3.856 1.00 66.69 99 ASN A N 1
ATOM 759 C CA . ASN A 1 99 ? -5.134 -4.180 -4.772 1.00 66.69 99 ASN A CA 1
ATOM 760 C C . ASN A 1 99 ? -3.906 -3.428 -5.311 1.00 66.69 99 ASN A C 1
ATOM 762 O O . ASN A 1 99 ? -4.062 -2.400 -5.976 1.00 66.69 99 ASN A O 1
ATOM 766 N N . ILE A 1 100 ? -2.696 -3.925 -5.048 1.00 79.44 100 ILE A N 1
ATOM 767 C CA . ILE A 1 100 ? -1.465 -3.350 -5.591 1.00 79.44 100 ILE A CA 1
ATOM 768 C C . ILE A 1 100 ? -1.336 -3.754 -7.062 1.00 79.44 100 ILE A C 1
ATOM 770 O O . ILE A 1 100 ? -1.444 -4.923 -7.420 1.00 79.44 100 ILE A O 1
ATOM 774 N N . VAL A 1 101 ? -1.086 -2.773 -7.927 1.00 86.88 101 VAL A N 1
ATOM 775 C CA . VAL A 1 101 ? -0.746 -3.032 -9.330 1.00 86.88 101 VAL A CA 1
ATOM 776 C C . VAL A 1 101 ? 0.703 -3.504 -9.397 1.00 86.88 101 VAL A C 1
ATOM 778 O O . VAL A 1 101 ? 1.616 -2.761 -9.021 1.00 86.88 101 VAL A O 1
ATOM 781 N N . THR A 1 102 ? 0.904 -4.721 -9.893 1.00 92.56 102 THR A N 1
ATOM 782 C CA . THR A 1 102 ? 2.221 -5.354 -10.042 1.00 92.56 102 THR A CA 1
ATOM 783 C C . THR A 1 102 ? 2.564 -5.625 -11.505 1.00 92.56 102 THR A C 1
ATOM 785 O O . THR A 1 102 ? 1.689 -5.575 -12.379 1.00 92.56 102 THR A O 1
ATOM 788 N N . ALA A 1 103 ? 3.826 -5.957 -11.778 1.00 94.69 103 ALA A N 1
ATOM 789 C CA . ALA A 1 103 ? 4.302 -6.393 -13.086 1.00 94.69 103 ALA A CA 1
ATOM 790 C C . ALA A 1 103 ? 3.472 -7.562 -13.634 1.00 94.69 103 ALA A C 1
ATOM 792 O O . ALA A 1 103 ? 3.027 -7.502 -14.780 1.00 94.69 103 ALA A O 1
ATOM 793 N N . GLY A 1 104 ? 3.165 -8.560 -12.800 1.00 93.50 104 GLY A N 1
ATOM 794 C CA . GLY A 1 104 ? 2.333 -9.705 -13.172 1.00 93.50 104 GLY A CA 1
ATOM 795 C C . GLY A 1 104 ? 0.924 -9.318 -13.641 1.00 93.50 104 GLY A C 1
ATOM 796 O O . GLY A 1 104 ? 0.373 -9.954 -14.535 1.00 93.50 104 GLY A O 1
ATOM 797 N N . SER A 1 105 ? 0.353 -8.230 -13.110 1.00 91.00 105 SER A N 1
ATOM 798 C CA . SER A 1 105 ? -0.965 -7.728 -13.536 1.00 91.00 105 SER A CA 1
ATOM 799 C C . SER A 1 105 ? -0.946 -6.927 -14.846 1.00 91.00 105 SER A C 1
ATOM 801 O O . SER A 1 105 ? -1.984 -6.792 -15.494 1.00 91.00 105 SER A O 1
ATOM 803 N N . LEU A 1 106 ? 0.216 -6.386 -15.229 1.00 92.88 106 LEU A N 1
ATOM 804 C CA . LEU A 1 106 ? 0.401 -5.559 -16.430 1.00 92.88 106 LEU A CA 1
ATOM 805 C C . LEU A 1 106 ? 1.048 -6.320 -17.590 1.00 92.88 106 LEU A C 1
ATOM 807 O O . LEU A 1 106 ? 1.029 -5.837 -18.725 1.00 92.88 106 LEU A O 1
ATOM 811 N N . MET A 1 107 ? 1.681 -7.460 -17.311 1.00 94.94 107 MET A N 1
ATOM 812 C CA . MET A 1 107 ? 2.478 -8.162 -18.303 1.00 94.94 107 MET A CA 1
ATOM 813 C C . MET A 1 107 ? 1.627 -8.788 -19.402 1.00 94.94 107 MET A C 1
ATOM 815 O O . MET A 1 107 ? 0.511 -9.263 -19.193 1.00 94.94 107 MET A O 1
ATOM 819 N N . VAL A 1 108 ? 2.216 -8.853 -20.590 1.00 94.69 108 VAL A N 1
ATOM 820 C CA . VAL A 1 108 ? 1.652 -9.532 -21.753 1.00 94.69 108 VAL A CA 1
ATOM 821 C C . VAL A 1 108 ? 2.698 -10.451 -22.371 1.00 94.69 108 VAL A C 1
ATOM 823 O O . VAL A 1 108 ? 3.889 -10.141 -22.392 1.00 94.69 108 VAL A O 1
ATOM 826 N N . ARG A 1 109 ? 2.258 -11.594 -22.904 1.00 93.56 109 ARG A N 1
ATOM 827 C CA . ARG A 1 109 ? 3.116 -12.483 -23.699 1.00 93.56 109 ARG A CA 1
ATOM 828 C C . ARG A 1 109 ? 3.008 -12.111 -25.169 1.00 93.56 109 ARG A C 1
ATOM 830 O O . ARG A 1 109 ? 1.945 -12.256 -25.767 1.00 93.56 109 ARG A O 1
ATOM 837 N N . GLN A 1 110 ? 4.108 -11.649 -25.754 1.00 88.56 110 GLN A N 1
ATOM 838 C CA . GLN A 1 110 ? 4.160 -11.216 -27.149 1.00 88.56 110 GLN A CA 1
ATOM 839 C C . GLN A 1 110 ? 5.416 -11.766 -27.825 1.00 88.56 110 GLN A C 1
ATOM 841 O O . GLN A 1 110 ? 6.523 -11.317 -27.542 1.00 88.56 110 GLN A O 1
ATOM 846 N N . LYS A 1 111 ? 5.229 -12.722 -28.743 1.00 86.81 111 LYS A N 1
ATOM 847 C CA . LYS A 1 111 ? 6.332 -13.425 -29.421 1.00 86.81 111 LYS A CA 1
ATOM 848 C C . LYS A 1 111 ? 7.256 -12.500 -30.218 1.00 86.81 111 LYS A C 1
ATOM 850 O O . LYS A 1 111 ? 8.435 -12.785 -30.340 1.00 86.81 111 LYS A O 1
ATOM 855 N N . GLN A 1 112 ? 6.738 -11.379 -30.718 1.00 86.31 112 GLN A N 1
ATOM 856 C CA . GLN A 1 112 ? 7.518 -10.390 -31.473 1.00 86.31 112 GLN A CA 1
ATOM 857 C C . GLN A 1 112 ? 8.666 -9.753 -30.670 1.00 86.31 112 GLN A C 1
ATOM 859 O O . GLN A 1 112 ? 9.574 -9.186 -31.262 1.00 86.31 112 GLN A O 1
ATOM 864 N N . TYR A 1 113 ? 8.636 -9.844 -29.335 1.00 88.69 113 TYR A N 1
ATOM 865 C CA . TYR A 1 113 ? 9.692 -9.332 -28.460 1.00 88.69 113 TYR A CA 1
ATOM 866 C C . TYR A 1 113 ? 10.652 -10.418 -27.978 1.00 88.69 113 TYR A C 1
ATOM 868 O O . TYR A 1 113 ? 11.525 -10.114 -27.174 1.00 88.69 113 TYR A O 1
ATOM 876 N N . THR A 1 114 ? 10.496 -11.670 -28.407 1.00 90.50 114 THR A N 1
ATOM 877 C CA . THR A 1 114 ? 11.286 -12.804 -27.912 1.00 90.50 114 THR A CA 1
ATOM 878 C C . THR A 1 114 ? 12.040 -13.480 -29.047 1.00 90.50 114 THR A C 1
ATOM 880 O O . THR A 1 114 ? 11.471 -13.668 -30.118 1.00 90.50 114 THR A O 1
ATOM 883 N N . VAL A 1 115 ? 13.277 -13.894 -28.788 1.00 90.69 115 VAL A N 1
ATOM 884 C CA . VAL A 1 115 ? 14.090 -14.732 -29.682 1.00 90.69 115 VAL A CA 1
ATOM 885 C C . VAL A 1 115 ? 14.661 -15.876 -28.859 1.00 90.69 115 VAL A C 1
ATOM 887 O O . VAL A 1 115 ? 15.148 -15.642 -27.753 1.00 90.69 115 VAL A O 1
ATOM 890 N N . ASP A 1 116 ? 14.595 -17.097 -29.378 1.00 91.94 116 ASP A N 1
ATOM 891 C CA . ASP A 1 116 ? 15.286 -18.230 -28.769 1.00 91.94 116 ASP A CA 1
ATOM 892 C C . ASP A 1 116 ? 16.747 -18.268 -29.242 1.00 91.94 116 ASP A C 1
ATOM 894 O O . ASP A 1 116 ? 17.038 -17.996 -30.407 1.00 91.94 116 ASP A O 1
ATOM 898 N N . ILE A 1 117 ? 17.675 -18.621 -28.352 1.00 91.12 117 ILE A N 1
ATOM 899 C CA . ILE A 1 117 ? 19.084 -18.872 -28.692 1.00 91.12 117 ILE A CA 1
ATOM 900 C C . ILE A 1 117 ? 19.204 -19.907 -29.814 1.00 91.12 117 ILE A C 1
ATOM 902 O O . ILE A 1 117 ? 20.124 -19.833 -30.629 1.00 91.12 117 ILE A O 1
ATOM 906 N N . GLU A 1 118 ? 18.283 -20.867 -29.861 1.00 88.25 118 GLU A N 1
ATOM 907 C CA . GLU A 1 118 ? 18.244 -21.898 -30.892 1.00 88.25 118 GLU A CA 1
ATOM 908 C C .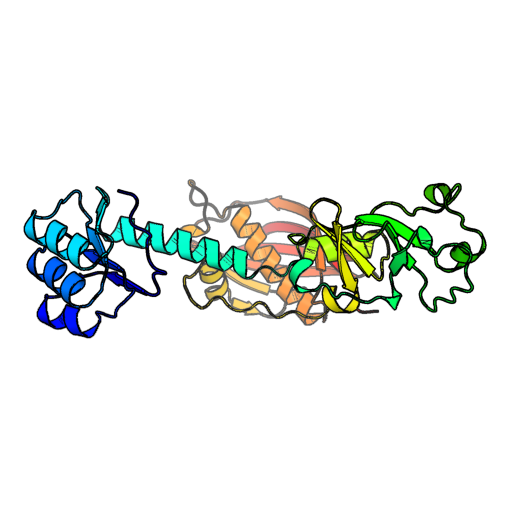 GLU A 1 118 ? 17.954 -21.347 -32.296 1.00 88.25 118 GLU A C 1
ATOM 910 O O . GLU A 1 118 ? 18.406 -21.949 -33.270 1.00 88.25 118 GLU A O 1
ATOM 915 N N . ASP A 1 119 ? 17.300 -20.186 -32.393 1.00 85.69 119 ASP A N 1
ATOM 916 C CA . ASP A 1 119 ? 16.890 -19.561 -33.655 1.00 85.69 119 ASP A CA 1
ATOM 917 C C . ASP A 1 119 ? 17.880 -18.484 -34.156 1.00 85.69 119 ASP A C 1
ATOM 919 O O . ASP A 1 119 ? 17.699 -17.931 -35.246 1.00 85.69 119 ASP A O 1
ATOM 923 N N . LEU A 1 120 ? 18.942 -18.177 -33.396 1.00 83.25 120 LEU A N 1
ATOM 924 C CA . LEU A 1 120 ? 19.966 -17.194 -33.786 1.00 83.25 120 LEU A CA 1
ATOM 925 C C . LEU A 1 120 ? 20.664 -17.583 -35.106 1.00 83.25 120 LEU A C 1
ATOM 927 O O . LEU A 1 120 ? 21.016 -18.743 -35.316 1.00 83.25 120 LEU A O 1
ATOM 931 N N . GLY A 1 121 ? 20.897 -16.600 -35.984 1.00 67.44 121 GLY A N 1
ATOM 932 C CA . GLY A 1 121 ? 21.534 -16.797 -37.297 1.00 67.44 121 GLY A CA 1
ATOM 933 C C . GLY A 1 121 ? 20.584 -17.199 -38.436 1.00 67.44 121 GLY A C 1
ATOM 934 O O . GLY A 1 121 ? 21.044 -17.484 -39.542 1.00 67.44 121 GLY A O 1
ATOM 935 N N . THR A 1 122 ? 19.272 -17.229 -38.188 1.00 66.88 122 THR A N 1
ATOM 936 C CA . THR A 1 122 ? 18.234 -17.278 -39.234 1.00 66.88 122 THR A CA 1
ATOM 937 C C . THR A 1 122 ? 17.812 -15.853 -39.635 1.00 66.88 122 THR A C 1
ATOM 939 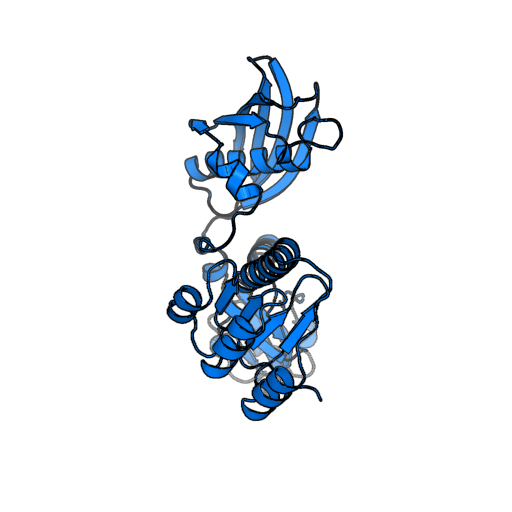O O . THR A 1 122 ? 18.092 -14.925 -38.881 1.00 66.88 122 THR A O 1
ATOM 942 N N . ASP A 1 123 ? 17.178 -15.650 -40.806 1.00 61.72 123 ASP A N 1
ATOM 943 C CA . ASP A 1 123 ? 16.671 -14.334 -41.265 1.00 61.72 123 ASP A CA 1
ATOM 944 C C . ASP A 1 123 ? 15.559 -13.821 -40.323 1.00 61.72 123 ASP A C 1
ATOM 946 O O . ASP A 1 123 ? 14.358 -13.922 -40.593 1.00 61.72 123 ASP A O 1
ATOM 950 N N . ILE A 1 124 ? 15.960 -13.302 -39.166 1.00 63.59 124 ILE A N 1
ATOM 951 C CA . ILE A 1 124 ? 15.090 -12.682 -38.180 1.00 63.59 124 ILE A CA 1
ATOM 952 C C . ILE A 1 124 ? 15.122 -11.186 -38.473 1.00 63.59 124 ILE A C 1
ATOM 954 O O . ILE A 1 124 ? 16.150 -10.535 -38.333 1.00 63.59 124 ILE A O 1
ATOM 958 N N . HIS A 1 125 ? 13.982 -10.615 -38.854 1.00 58.97 125 HIS A N 1
ATOM 959 C CA . HIS A 1 125 ? 13.837 -9.170 -39.036 1.00 58.97 125 HIS A CA 1
ATOM 960 C C . HIS A 1 125 ? 12.918 -8.593 -37.954 1.00 58.97 125 HIS A C 1
ATOM 962 O O . HIS A 1 125 ? 11.697 -8.599 -38.123 1.00 58.97 125 HIS A O 1
ATOM 968 N N . PRO A 1 126 ? 13.452 -8.099 -36.825 1.00 60.44 126 PRO A N 1
ATOM 969 C CA . PRO A 1 126 ? 12.634 -7.460 -35.811 1.00 60.44 126 PRO A CA 1
ATOM 970 C C . PRO A 1 126 ? 12.495 -5.965 -36.078 1.00 60.44 126 PRO A C 1
ATOM 972 O O . PRO A 1 126 ? 13.476 -5.253 -36.283 1.00 60.44 126 PRO A O 1
ATOM 975 N N . GLU A 1 127 ? 11.264 -5.473 -35.977 1.00 58.91 127 GLU A N 1
ATOM 976 C CA . GLU A 1 127 ? 10.944 -4.047 -36.095 1.00 58.91 127 GLU A CA 1
ATOM 977 C C . GLU A 1 127 ? 11.164 -3.255 -34.784 1.00 58.91 127 GLU A C 1
ATOM 979 O O . GLU A 1 127 ? 11.093 -2.027 -34.779 1.00 58.91 127 GLU A O 1
ATOM 984 N N . ASP A 1 128 ? 11.486 -3.927 -33.669 1.00 60.31 128 ASP A N 1
ATOM 985 C CA . ASP A 1 128 ? 11.647 -3.319 -32.338 1.00 60.31 128 ASP A CA 1
ATOM 986 C C . ASP A 1 128 ? 13.111 -3.219 -31.883 1.00 60.31 128 ASP A C 1
ATOM 988 O O . ASP A 1 128 ? 13.938 -4.046 -32.241 1.00 60.31 128 ASP A O 1
ATOM 992 N N . LYS A 1 129 ? 13.466 -2.218 -31.056 1.00 76.19 129 LYS A N 1
ATOM 993 C CA . LYS A 1 129 ? 14.873 -1.945 -30.664 1.00 76.19 129 LYS A CA 1
ATOM 994 C C . LYS A 1 129 ? 15.465 -2.924 -29.641 1.00 76.19 129 LYS A C 1
ATOM 996 O O . LYS A 1 129 ? 16.656 -3.221 -29.728 1.00 76.19 129 LYS A O 1
ATOM 1001 N N . ASN A 1 130 ? 14.667 -3.393 -28.681 1.00 86.19 130 ASN A N 1
ATOM 1002 C CA . ASN A 1 130 ? 15.101 -4.308 -27.620 1.00 86.19 130 ASN A CA 1
ATOM 1003 C C . ASN A 1 130 ? 14.284 -5.600 -27.692 1.00 86.19 130 ASN A C 1
ATOM 1005 O O . ASN A 1 130 ? 13.060 -5.541 -27.788 1.00 86.19 130 ASN A O 1
ATOM 1009 N N . MET A 1 131 ? 14.957 -6.742 -27.593 1.00 89.44 131 MET A N 1
ATOM 1010 C CA . MET A 1 131 ? 14.348 -8.071 -27.590 1.00 89.44 131 MET A CA 1
ATOM 1011 C C . MET A 1 131 ? 14.807 -8.879 -26.383 1.00 89.44 131 MET A C 1
ATOM 1013 O O . MET A 1 131 ? 15.849 -8.603 -25.792 1.00 89.44 131 MET A O 1
ATOM 1017 N N . ILE A 1 132 ? 14.007 -9.872 -26.025 1.00 93.50 132 ILE A N 1
ATOM 1018 C CA . ILE A 1 132 ? 14.229 -10.791 -24.920 1.00 93.50 132 ILE A CA 1
ATOM 1019 C C . ILE A 1 132 ? 14.800 -12.089 -25.480 1.00 93.50 132 ILE A C 1
ATOM 1021 O O . ILE A 1 132 ? 14.145 -12.770 -26.267 1.00 93.50 132 ILE A O 1
ATOM 1025 N N . LEU A 1 133 ? 16.018 -12.420 -25.071 1.00 94.31 133 LEU A N 1
ATOM 1026 C CA . LEU A 1 133 ? 16.684 -13.660 -25.432 1.00 94.31 133 LEU A CA 1
ATOM 1027 C C . LEU A 1 133 ? 16.265 -14.767 -24.459 1.00 94.31 133 LEU A C 1
ATOM 1029 O O . LEU A 1 133 ? 16.344 -14.595 -23.237 1.00 94.31 133 LEU A O 1
ATOM 1033 N N . LEU A 1 134 ? 15.830 -15.895 -25.011 1.00 95.25 134 LEU A N 1
ATOM 1034 C CA . LEU A 1 134 ? 15.342 -17.058 -24.278 1.00 95.25 134 LEU A CA 1
ATOM 1035 C C . LEU A 1 134 ? 16.152 -18.310 -24.617 1.00 95.25 134 LEU A C 1
ATOM 1037 O O . LEU A 1 134 ? 16.751 -18.408 -25.681 1.00 95.25 134 LEU A O 1
ATOM 1041 N N . ASN A 1 135 ? 16.135 -19.282 -23.711 1.00 94.75 135 ASN A N 1
ATOM 1042 C CA . ASN A 1 135 ? 16.509 -20.665 -23.998 1.00 94.75 135 ASN A CA 1
ATOM 1043 C C . ASN A 1 135 ? 15.308 -21.546 -23.636 1.00 94.75 135 ASN A C 1
ATOM 1045 O O . ASN A 1 135 ? 15.057 -21.822 -22.454 1.00 94.75 135 ASN A O 1
ATOM 1049 N N . GLY A 1 136 ? 14.493 -21.882 -24.633 1.00 92.19 136 GLY A N 1
ATOM 1050 C CA . GLY A 1 136 ? 13.157 -22.422 -24.426 1.00 92.19 136 GLY A CA 1
ATOM 1051 C C . GLY A 1 136 ? 12.274 -21.427 -23.670 1.00 92.19 136 GLY A C 1
ATOM 1052 O O . GLY A 1 136 ? 11.901 -20.375 -24.182 1.00 92.19 136 GLY A O 1
ATOM 1053 N N . ASN A 1 137 ? 11.922 -21.754 -22.424 1.00 91.81 137 ASN A N 1
ATOM 1054 C CA . ASN A 1 137 ? 11.122 -20.874 -21.562 1.00 91.81 137 ASN A CA 1
ATOM 1055 C C . ASN A 1 137 ? 11.970 -20.070 -20.561 1.00 91.81 137 ASN A C 1
ATOM 1057 O O . ASN A 1 137 ? 11.433 -19.222 -19.850 1.00 91.81 137 ASN A O 1
ATOM 1061 N N . ARG A 1 138 ? 13.283 -20.322 -20.485 1.00 96.69 138 ARG A N 1
ATOM 1062 C CA . ARG A 1 138 ? 14.165 -19.646 -19.530 1.00 96.69 138 ARG A CA 1
ATOM 1063 C C . ARG A 1 138 ? 14.572 -18.283 -20.050 1.00 96.69 138 ARG A C 1
ATOM 1065 O O . ARG A 1 138 ? 14.990 -18.159 -21.201 1.00 96.69 138 ARG A O 1
ATOM 1072 N N . PHE A 1 139 ? 14.497 -17.279 -19.186 1.00 97.06 139 PHE A N 1
ATOM 1073 C CA . PHE A 1 139 ? 15.030 -15.962 -19.493 1.00 97.06 139 PHE A CA 1
ATOM 1074 C C . PHE A 1 139 ? 16.560 -16.003 -19.470 1.00 97.06 139 PHE A C 1
ATOM 1076 O O . PHE A 1 139 ? 17.158 -16.504 -18.518 1.00 97.06 139 PHE A O 1
ATOM 1083 N N . VAL A 1 140 ? 17.186 -15.491 -20.530 1.00 96.00 140 VAL A N 1
ATOM 1084 C CA . VAL A 1 140 ? 18.649 -15.392 -20.634 1.00 96.00 140 VAL A CA 1
ATOM 1085 C C . VAL A 1 140 ? 19.104 -13.945 -20.483 1.00 96.00 140 VAL A C 1
ATOM 1087 O O . VAL A 1 140 ? 20.117 -13.686 -19.838 1.00 96.00 140 VAL A O 1
ATOM 1090 N N . GLY A 1 141 ? 18.373 -13.001 -21.074 1.00 94.62 141 GLY A N 1
ATOM 1091 C CA . GLY A 1 141 ? 18.671 -11.578 -20.963 1.00 94.62 141 GLY A CA 1
ATOM 1092 C C . GLY A 1 141 ? 17.963 -10.742 -22.021 1.00 94.62 141 GLY A C 1
ATOM 1093 O O . GLY A 1 141 ? 17.138 -11.240 -22.786 1.00 94.62 141 GLY A O 1
ATOM 1094 N N . ALA A 1 142 ? 18.294 -9.455 -22.080 1.00 93.50 142 ALA A N 1
ATOM 1095 C CA . ALA A 1 142 ? 17.820 -8.553 -23.126 1.00 93.50 142 ALA A CA 1
ATOM 1096 C C . ALA A 1 142 ? 18.945 -8.224 -24.114 1.00 93.50 142 ALA A C 1
ATOM 1098 O O . ALA A 1 142 ? 20.107 -8.121 -23.730 1.00 93.50 142 ALA A O 1
ATOM 1099 N N . ILE A 1 143 ? 18.599 -8.023 -25.382 1.00 92.25 143 ILE A N 1
ATOM 1100 C CA . ILE A 1 143 ? 19.530 -7.727 -26.478 1.00 92.25 143 ILE A CA 1
ATOM 1101 C C . ILE A 1 143 ? 18.955 -6.646 -27.393 1.00 92.25 143 ILE A C 1
ATOM 1103 O O . ILE A 1 143 ? 17.765 -6.330 -27.338 1.00 92.25 143 ILE A O 1
ATOM 1107 N N . ARG A 1 144 ? 19.797 -6.061 -28.248 1.00 88.81 144 ARG A N 1
ATOM 1108 C CA . ARG A 1 144 ? 19.344 -5.125 -29.289 1.00 88.81 144 ARG A CA 1
ATOM 1109 C C . ARG A 1 144 ? 19.134 -5.876 -30.598 1.00 88.81 144 ARG A C 1
ATOM 1111 O O . ARG A 1 144 ? 20.050 -6.554 -31.045 1.00 88.81 144 ARG A O 1
ATOM 1118 N N . SER A 1 145 ? 17.984 -5.680 -31.234 1.00 85.44 145 SER A N 1
ATOM 1119 C CA . SER A 1 145 ? 17.605 -6.349 -32.492 1.00 85.44 145 SER A CA 1
ATOM 1120 C C . SER A 1 145 ? 18.635 -6.212 -33.610 1.00 85.44 145 SER A C 1
ATOM 1122 O O . SER A 1 145 ? 18.939 -7.186 -34.280 1.00 85.44 145 SER A O 1
ATOM 1124 N N . ARG A 1 146 ? 19.234 -5.024 -33.762 1.00 84.50 146 ARG A N 1
ATOM 1125 C CA . ARG A 1 146 ? 20.256 -4.721 -34.787 1.00 84.50 146 ARG A CA 1
ATOM 1126 C C . ARG A 1 146 ? 21.489 -5.633 -34.780 1.00 84.50 146 ARG A C 1
ATOM 1128 O O . ARG A 1 146 ? 22.291 -5.541 -35.694 1.00 84.50 146 ARG A O 1
ATOM 1135 N N . HIS A 1 147 ? 21.695 -6.381 -33.699 1.00 84.94 147 HIS A N 1
ATOM 1136 C CA . HIS A 1 147 ? 22.852 -7.251 -33.512 1.00 84.94 147 HIS A CA 1
ATOM 1137 C C . HIS A 1 147 ? 22.529 -8.725 -33.757 1.00 84.94 147 HIS A C 1
ATOM 1139 O O . HIS A 1 147 ? 23.438 -9.542 -33.724 1.00 84.94 147 HIS A O 1
ATOM 1145 N N . LEU A 1 148 ? 21.260 -9.080 -33.983 1.00 82.81 148 LEU A N 1
ATOM 1146 C CA . LEU A 1 148 ? 20.835 -10.477 -34.098 1.00 82.81 148 LEU A CA 1
ATOM 1147 C C . LEU A 1 148 ? 21.508 -11.223 -35.246 1.00 82.81 148 LEU A C 1
ATOM 1149 O O . LEU A 1 148 ? 21.890 -12.373 -35.056 1.00 82.81 148 LEU A O 1
ATOM 1153 N N . ASP A 1 149 ? 21.705 -10.560 -36.385 1.00 81.25 149 ASP A N 1
ATOM 1154 C CA . ASP A 1 149 ? 22.330 -11.163 -37.569 1.00 81.25 149 ASP A CA 1
ATOM 1155 C C . ASP A 1 149 ? 23.803 -11.543 -37.323 1.00 81.25 149 ASP A C 1
ATOM 1157 O O . ASP A 1 149 ? 24.350 -12.425 -37.981 1.00 81.25 149 ASP A O 1
ATOM 1161 N N . GLU A 1 150 ? 24.458 -10.887 -36.360 1.00 83.62 150 GLU A N 1
ATOM 1162 C CA . GLU A 1 150 ? 25.859 -11.124 -35.983 1.00 83.62 150 GLU A CA 1
ATOM 1163 C C . GLU A 1 150 ? 25.997 -12.114 -34.810 1.00 83.62 150 GLU A C 1
ATOM 1165 O O . GLU A 1 150 ? 27.106 -12.537 -34.457 1.00 83.62 150 GLU A O 1
ATOM 1170 N N . MET A 1 151 ? 24.880 -12.463 -34.168 1.00 87.50 151 MET A N 1
ATOM 1171 C CA . MET A 1 151 ? 24.861 -13.287 -32.969 1.00 87.50 151 MET A CA 1
ATOM 1172 C C . MET A 1 151 ? 24.783 -14.777 -33.303 1.00 87.50 151 MET A C 1
ATOM 1174 O O . MET A 1 151 ? 23.980 -15.229 -34.113 1.00 87.50 151 MET A O 1
ATOM 1178 N N . THR A 1 152 ? 25.580 -15.559 -32.586 1.00 87.44 152 THR A N 1
ATOM 1179 C CA . THR A 1 152 ? 25.576 -17.019 -32.594 1.00 87.44 152 THR A CA 1
ATOM 1180 C C . THR A 1 152 ? 25.465 -17.548 -31.165 1.00 87.44 152 THR A C 1
ATOM 1182 O O . THR A 1 152 ? 25.591 -16.811 -30.179 1.00 87.44 152 THR A O 1
ATOM 1185 N N . LYS A 1 153 ? 25.267 -18.861 -31.030 1.00 86.62 153 LYS A N 1
ATOM 1186 C CA . LYS A 1 153 ? 25.192 -19.539 -29.726 1.00 86.62 153 LYS A CA 1
ATOM 1187 C C . LYS A 1 153 ? 26.475 -19.411 -28.905 1.00 86.62 153 LYS A C 1
ATOM 1189 O O . LYS A 1 153 ? 26.439 -19.518 -27.684 1.00 86.62 153 LYS A O 1
ATOM 1194 N N . GLU A 1 154 ? 27.606 -19.170 -29.557 1.00 87.81 154 GLU A N 1
ATOM 1195 C CA . GLU A 1 154 ? 28.913 -19.065 -28.917 1.00 87.81 154 GLU A CA 1
ATOM 1196 C C . GLU A 1 154 ? 29.220 -17.642 -28.432 1.00 87.81 154 GLU A C 1
ATOM 1198 O O . GLU A 1 154 ? 29.987 -17.482 -27.482 1.00 87.81 154 GLU A O 1
ATOM 1203 N N . ASN A 1 155 ? 28.643 -16.607 -29.057 1.00 91.81 155 ASN A N 1
ATOM 1204 C CA . ASN A 1 155 ? 29.019 -15.210 -28.806 1.00 91.81 155 ASN A CA 1
ATOM 1205 C C . ASN A 1 155 ? 27.919 -14.348 -28.148 1.00 91.81 155 ASN A C 1
ATOM 1207 O O . ASN A 1 155 ? 28.216 -13.226 -27.728 1.00 91.81 155 ASN A O 1
ATOM 1211 N N . TYR A 1 156 ? 26.680 -14.850 -28.011 1.00 90.25 156 TYR A N 1
ATOM 1212 C CA . TYR A 1 156 ? 25.521 -14.050 -27.577 1.00 90.25 156 TYR A CA 1
ATOM 1213 C C . TYR A 1 156 ? 25.726 -13.317 -26.242 1.00 90.25 156 TYR A C 1
ATOM 1215 O O . TYR A 1 156 ? 25.183 -12.232 -26.036 1.00 90.25 156 TYR A O 1
ATOM 1223 N N . THR A 1 157 ? 26.527 -13.882 -25.333 1.00 92.06 157 THR A N 1
ATOM 1224 C CA . THR A 1 157 ? 26.791 -13.324 -23.997 1.00 92.06 157 THR A CA 1
ATOM 1225 C C . THR A 1 157 ? 27.421 -11.933 -24.049 1.00 92.06 157 THR A C 1
ATOM 1227 O O . THR A 1 157 ? 27.157 -11.114 -23.174 1.00 92.06 157 THR A O 1
ATOM 1230 N N . SER A 1 158 ? 28.195 -11.628 -25.096 1.00 92.56 158 SER A N 1
ATOM 1231 C CA . SER A 1 158 ? 28.829 -10.314 -25.288 1.00 92.56 158 SER A CA 1
ATOM 1232 C C . SER A 1 158 ? 27.854 -9.222 -25.742 1.00 92.56 158 SER A C 1
ATOM 1234 O O . SER A 1 158 ? 28.186 -8.038 -25.697 1.00 92.56 158 SER A O 1
ATOM 1236 N N . TYR A 1 159 ? 26.647 -9.608 -26.158 1.00 91.25 159 TYR A N 1
ATOM 1237 C CA . TYR A 1 159 ? 25.603 -8.707 -26.644 1.00 91.25 159 TYR A CA 1
ATOM 1238 C C . TYR A 1 159 ? 24.487 -8.471 -25.619 1.00 91.25 159 TYR A C 1
ATOM 1240 O O . TYR A 1 159 ? 23.586 -7.664 -25.878 1.00 91.25 159 TYR A O 1
ATOM 1248 N N . LEU A 1 160 ? 24.549 -9.145 -24.464 1.00 93.31 160 LEU A N 1
ATOM 1249 C CA . LEU A 1 160 ? 23.587 -8.972 -23.383 1.00 93.31 160 LEU A CA 1
ATOM 1250 C C . LEU A 1 160 ? 23.637 -7.541 -22.843 1.00 93.31 160 LEU A C 1
ATOM 1252 O O . LEU A 1 160 ? 24.688 -6.991 -22.513 1.00 93.31 160 LEU A O 1
ATOM 1256 N N . LEU A 1 161 ? 22.459 -6.939 -22.751 1.00 91.88 161 LEU A N 1
ATOM 1257 C CA . LEU A 1 161 ? 22.243 -5.700 -22.028 1.00 91.88 161 LEU A CA 1
ATOM 1258 C C . LEU A 1 161 ? 22.261 -5.974 -20.518 1.00 91.88 161 LEU A C 1
ATOM 1260 O O . LEU A 1 161 ? 22.030 -7.112 -20.101 1.00 91.88 161 LEU A O 1
ATOM 1264 N N . PRO A 1 162 ? 22.493 -4.941 -19.686 1.00 93.56 162 PRO A N 1
ATOM 1265 C CA . PRO A 1 162 ? 22.284 -5.062 -18.252 1.00 93.56 162 PRO A CA 1
ATOM 1266 C C . PRO A 1 162 ? 20.884 -5.603 -17.947 1.00 93.56 162 PRO A C 1
ATOM 1268 O O . PRO A 1 162 ? 19.908 -5.229 -18.605 1.00 93.56 162 PRO A O 1
ATOM 1271 N N . ASP A 1 163 ? 20.805 -6.489 -16.960 1.00 93.75 163 ASP A N 1
ATOM 1272 C CA . ASP A 1 163 ? 19.548 -7.114 -16.577 1.00 93.75 163 ASP A CA 1
ATOM 1273 C C . ASP A 1 163 ? 18.672 -6.120 -15.805 1.00 93.75 163 ASP A C 1
ATOM 1275 O O . ASP A 1 163 ? 19.016 -5.671 -14.712 1.00 93.75 163 ASP A O 1
ATOM 1279 N N . TYR A 1 164 ? 17.543 -5.768 -16.416 1.00 94.56 164 TYR A N 1
ATOM 1280 C CA . TYR A 1 164 ? 16.491 -4.941 -15.829 1.00 94.56 164 TYR A CA 1
ATOM 1281 C C . TYR A 1 164 ? 15.166 -5.707 -15.756 1.00 94.56 164 TYR A C 1
ATOM 1283 O O . TYR A 1 164 ? 14.101 -5.102 -15.891 1.00 94.56 164 TYR A O 1
ATOM 1291 N N . SER A 1 165 ? 15.223 -7.036 -15.632 1.00 95.75 165 SER A N 1
ATOM 1292 C CA . SER A 1 165 ? 14.043 -7.867 -15.410 1.00 95.75 165 SER A CA 1
ATOM 1293 C C . SER A 1 165 ? 13.369 -7.567 -14.069 1.00 95.75 165 SER A C 1
ATOM 1295 O O . SER A 1 165 ? 13.970 -7.022 -13.142 1.00 95.75 165 SER A O 1
ATOM 1297 N N . ALA A 1 166 ? 12.079 -7.879 -14.000 1.00 96.94 166 ALA A N 1
ATOM 1298 C CA . ALA A 1 166 ? 11.245 -7.715 -12.819 1.00 96.94 166 ALA A CA 1
ATOM 1299 C C . ALA A 1 166 ? 10.569 -9.045 -12.458 1.00 96.94 166 ALA A C 1
ATOM 1301 O O . ALA A 1 166 ? 10.162 -9.787 -13.350 1.00 96.94 166 ALA A O 1
ATOM 1302 N N . GLU A 1 167 ? 10.396 -9.312 -11.167 1.00 96.94 167 GLU A N 1
ATOM 1303 C CA . GLU A 1 167 ? 9.563 -10.421 -10.675 1.00 96.94 167 GLU A CA 1
ATOM 1304 C C . GLU A 1 167 ? 8.066 -10.068 -10.795 1.00 96.94 167 GLU A C 1
ATOM 1306 O O . GLU A 1 167 ? 7.711 -8.882 -10.888 1.00 96.94 167 GLU A O 1
ATOM 1311 N N . GLU A 1 168 ? 7.163 -11.060 -10.785 1.00 95.19 168 GLU A N 1
ATOM 1312 C CA . GLU A 1 168 ? 5.715 -10.831 -10.965 1.00 95.19 168 GLU A CA 1
ATOM 1313 C C . GLU A 1 168 ? 5.105 -9.895 -9.894 1.00 95.19 168 GLU A C 1
ATOM 1315 O O . GLU A 1 168 ? 4.124 -9.190 -10.170 1.00 95.19 168 GLU A O 1
ATOM 1320 N N . ASP A 1 169 ? 5.691 -9.839 -8.697 1.00 93.31 169 ASP A N 1
ATOM 1321 C CA . ASP A 1 169 ? 5.258 -9.009 -7.566 1.00 93.31 169 ASP A CA 1
ATOM 1322 C C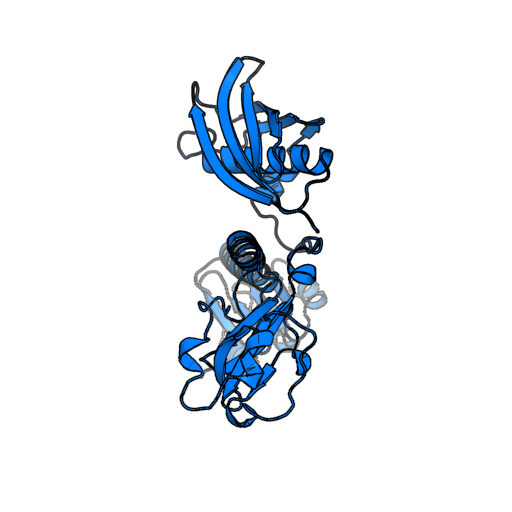 . ASP A 1 169 ? 5.820 -7.571 -7.582 1.00 93.31 169 ASP A C 1
ATOM 1324 O O . ASP A 1 169 ? 5.399 -6.729 -6.781 1.00 93.31 169 ASP A O 1
ATOM 1328 N N . THR A 1 170 ? 6.702 -7.244 -8.534 1.00 94.62 170 THR A N 1
ATOM 1329 C CA . THR A 1 170 ? 7.310 -5.910 -8.656 1.00 94.62 170 THR A CA 1
ATOM 1330 C C . THR A 1 170 ? 6.232 -4.837 -8.824 1.00 94.62 170 THR A C 1
ATOM 1332 O O . THR A 1 170 ? 5.405 -4.901 -9.735 1.00 94.62 170 THR A O 1
ATOM 1335 N N . THR A 1 171 ? 6.238 -3.814 -7.966 1.00 92.88 171 THR A N 1
ATOM 1336 C CA . THR A 1 171 ? 5.174 -2.794 -7.935 1.00 92.88 171 THR A CA 1
ATOM 1337 C C . THR A 1 171 ? 5.248 -1.794 -9.095 1.00 92.88 171 THR A C 1
ATOM 1339 O O . THR A 1 171 ? 6.316 -1.519 -9.646 1.00 92.88 171 THR A O 1
ATOM 1342 N N . LEU A 1 172 ? 4.111 -1.166 -9.420 1.00 89.44 172 LEU A N 1
ATOM 1343 C CA . LEU A 1 172 ? 4.008 -0.114 -10.440 1.00 89.44 172 LEU A CA 1
ATOM 1344 C C . LEU A 1 172 ? 5.045 1.011 -10.280 1.00 89.44 172 LEU A C 1
ATOM 1346 O O . LEU A 1 172 ? 5.609 1.467 -11.272 1.00 89.44 172 LEU A O 1
ATOM 1350 N N . LEU A 1 173 ? 5.290 1.480 -9.051 1.00 85.69 173 LEU A N 1
ATOM 1351 C CA . LEU A 1 173 ? 6.223 2.585 -8.814 1.00 85.69 173 LEU A CA 1
ATOM 1352 C C . LEU A 1 173 ? 7.675 2.151 -9.051 1.00 85.69 173 LEU A C 1
ATOM 1354 O O . LEU A 1 173 ? 8.425 2.882 -9.695 1.00 85.69 173 LEU A O 1
ATOM 1358 N N . SER A 1 174 ? 8.039 0.939 -8.623 1.00 91.25 174 SER A N 1
ATOM 1359 C CA . SER A 1 174 ? 9.347 0.341 -8.918 1.00 91.25 174 SER A CA 1
ATOM 1360 C C . SER A 1 174 ? 9.570 0.218 -10.429 1.00 91.25 174 SER A C 1
ATOM 1362 O O . SER A 1 174 ? 10.620 0.612 -10.933 1.00 91.25 174 SER A O 1
ATOM 1364 N N . LEU A 1 175 ? 8.552 -0.227 -11.176 1.00 92.75 175 LEU A N 1
ATOM 1365 C CA . LEU A 1 175 ? 8.602 -0.261 -12.641 1.00 92.75 175 LEU A CA 1
ATOM 1366 C C . LEU A 1 175 ? 8.798 1.142 -13.238 1.00 92.75 175 LEU A C 1
ATOM 1368 O O . LEU A 1 175 ? 9.661 1.319 -14.097 1.00 92.75 175 LEU A O 1
ATOM 1372 N N . ARG A 1 176 ? 8.052 2.158 -12.773 1.00 89.38 176 ARG A N 1
ATOM 1373 C CA . ARG A 1 176 ? 8.207 3.555 -13.234 1.00 89.38 176 ARG A CA 1
ATOM 1374 C C . ARG A 1 176 ? 9.623 4.073 -13.022 1.00 89.38 176 ARG A C 1
ATOM 1376 O O . ARG A 1 176 ? 10.168 4.730 -13.910 1.00 89.38 176 ARG A O 1
ATOM 1383 N N . GLN A 1 177 ? 10.207 3.775 -11.869 1.00 86.25 177 GLN A N 1
ATOM 1384 C CA . GLN A 1 177 ? 11.553 4.188 -11.500 1.00 86.25 177 GLN A CA 1
ATOM 1385 C C . GLN A 1 177 ? 12.602 3.544 -12.413 1.00 86.25 177 GLN A C 1
ATOM 1387 O O . GLN A 1 177 ? 13.325 4.266 -13.100 1.00 86.25 177 GLN A O 1
ATOM 1392 N N . ILE A 1 178 ? 12.614 2.208 -12.511 1.00 91.12 178 ILE A N 1
ATOM 1393 C CA . ILE A 1 178 ? 13.551 1.457 -13.368 1.00 91.12 178 ILE A CA 1
ATOM 1394 C C . ILE A 1 178 ? 13.423 1.921 -14.826 1.00 91.12 178 ILE A C 1
ATOM 1396 O O . ILE A 1 178 ? 14.422 2.255 -15.468 1.00 91.12 178 ILE A O 1
ATOM 1400 N N . MET A 1 179 ? 12.192 2.026 -15.344 1.00 90.94 179 MET A N 1
ATOM 1401 C CA . MET A 1 179 ? 11.951 2.472 -16.719 1.00 90.94 179 MET A CA 1
ATOM 1402 C C . MET A 1 179 ? 12.398 3.913 -16.971 1.00 90.94 179 MET A C 1
ATOM 1404 O O . MET A 1 179 ? 12.796 4.234 -18.088 1.00 90.94 179 MET A O 1
ATOM 1408 N N . SER A 1 180 ? 12.303 4.801 -15.980 1.00 85.75 180 SER A N 1
ATOM 1409 C CA . SER A 1 180 ? 12.696 6.207 -16.140 1.00 85.75 180 SER A CA 1
ATOM 1410 C C . SER A 1 180 ? 14.206 6.390 -16.057 1.00 85.75 180 SER A C 1
ATOM 1412 O O . SER A 1 180 ? 14.772 7.084 -16.897 1.00 85.75 180 SER A O 1
ATOM 1414 N N . TRP A 1 181 ? 14.866 5.729 -15.106 1.00 85.69 181 TRP A N 1
ATOM 1415 C CA . TRP A 1 181 ? 16.319 5.804 -14.935 1.00 85.69 181 TRP A CA 1
ATOM 1416 C C . TRP A 1 181 ? 17.080 5.212 -16.118 1.00 85.69 181 TRP A C 1
ATOM 1418 O O . TRP A 1 181 ? 18.062 5.792 -16.577 1.00 85.69 181 TRP A O 1
ATOM 1428 N N . HIS A 1 182 ? 16.598 4.087 -16.646 1.00 88.00 182 HIS A N 1
ATOM 1429 C CA . HIS A 1 182 ? 17.259 3.369 -17.735 1.00 88.00 182 HIS A CA 1
ATOM 1430 C C . HIS A 1 182 ? 16.636 3.635 -19.112 1.00 88.00 182 HIS A C 1
ATOM 1432 O O . HIS A 1 182 ? 17.061 3.039 -20.099 1.00 88.00 182 HIS A O 1
ATOM 1438 N N . GLN A 1 183 ? 15.651 4.540 -19.192 1.00 86.81 183 GLN A N 1
ATOM 1439 C CA . GLN A 1 183 ? 14.946 4.915 -20.427 1.00 86.81 183 GLN A CA 1
ATOM 1440 C C . GLN A 1 183 ? 14.395 3.696 -21.193 1.00 86.81 183 GLN A C 1
ATOM 1442 O O . GLN A 1 183 ? 14.531 3.578 -22.412 1.00 86.81 183 GLN A O 1
ATOM 1447 N N . LEU A 1 184 ? 13.784 2.762 -20.460 1.00 89.69 184 LEU A N 1
ATOM 1448 C CA . LEU A 1 184 ? 13.273 1.507 -21.009 1.00 89.69 184 LEU A CA 1
ATOM 1449 C C . LEU A 1 184 ? 11.835 1.669 -21.510 1.00 89.69 184 LEU A C 1
ATOM 1451 O O . LEU A 1 184 ? 10.978 2.234 -20.824 1.00 89.69 184 LEU A O 1
ATOM 1455 N N . ASN A 1 185 ? 11.566 1.103 -22.689 1.00 89.88 185 ASN A N 1
ATOM 1456 C CA . ASN A 1 185 ? 10.220 1.014 -23.267 1.00 89.88 185 ASN A CA 1
ATOM 1457 C C . ASN A 1 185 ? 9.485 -0.271 -22.865 1.00 89.88 185 ASN A C 1
ATOM 1459 O O . ASN A 1 185 ? 8.254 -0.286 -22.832 1.00 89.88 185 ASN A O 1
ATOM 1463 N N . ILE A 1 186 ? 10.235 -1.331 -22.557 1.00 93.00 186 ILE A N 1
ATOM 1464 C CA . ILE A 1 186 ? 9.724 -2.621 -22.092 1.00 93.00 186 ILE A CA 1
ATOM 1465 C C . ILE A 1 186 ? 10.612 -3.151 -20.963 1.00 93.00 186 ILE A C 1
ATOM 1467 O O . ILE A 1 186 ? 11.817 -2.897 -20.963 1.00 93.00 186 ILE A O 1
ATOM 1471 N N . ILE A 1 187 ? 10.020 -3.898 -20.032 1.00 95.69 187 ILE A N 1
ATOM 1472 C CA . ILE A 1 187 ? 10.723 -4.659 -18.990 1.00 95.69 187 ILE A CA 1
ATOM 1473 C C . ILE A 1 187 ? 10.300 -6.133 -19.093 1.00 95.69 187 ILE A C 1
ATOM 1475 O O . ILE A 1 187 ? 9.093 -6.392 -19.123 1.00 95.69 187 ILE A O 1
ATOM 1479 N N . PRO A 1 188 ? 11.235 -7.100 -19.165 1.00 96.25 188 PRO A N 1
ATOM 1480 C CA . PRO A 1 188 ? 10.896 -8.515 -19.069 1.00 96.25 188 PRO A CA 1
ATOM 1481 C C . PRO A 1 188 ? 10.449 -8.875 -17.653 1.00 96.25 188 PRO A C 1
ATOM 1483 O O . PRO A 1 188 ? 11.049 -8.434 -16.677 1.00 96.25 188 PRO A O 1
ATOM 1486 N N . VAL A 1 189 ? 9.412 -9.703 -17.562 1.00 97.81 189 VAL A N 1
ATOM 1487 C CA . VAL A 1 189 ? 8.953 -10.298 -16.307 1.00 97.81 189 VAL A CA 1
ATOM 1488 C C . VAL A 1 189 ? 9.419 -11.739 -16.251 1.00 97.81 189 VAL A C 1
ATOM 1490 O O . VAL A 1 189 ? 9.189 -12.508 -17.193 1.00 97.81 189 VAL A O 1
ATOM 1493 N N . VAL A 1 190 ? 10.084 -12.082 -15.159 1.00 97.44 190 VAL A N 1
ATOM 1494 C CA . VAL A 1 190 ? 10.707 -13.379 -14.910 1.00 97.44 190 VAL A CA 1
ATOM 1495 C C . VAL A 1 190 ? 10.177 -13.894 -13.580 1.00 97.44 190 VAL A C 1
ATOM 1497 O O . VAL A 1 190 ? 9.887 -13.098 -12.706 1.00 97.44 190 VAL A O 1
ATOM 1500 N N . GLU A 1 191 ? 9.997 -15.203 -13.452 1.00 96.75 191 GLU A N 1
ATOM 1501 C CA . GLU A 1 191 ? 9.626 -15.837 -12.186 1.00 96.75 191 GLU A CA 1
ATOM 1502 C C . GLU A 1 191 ? 10.434 -17.120 -12.056 1.00 96.75 191 GLU A C 1
ATOM 1504 O O . GLU A 1 191 ? 10.387 -17.977 -12.943 1.00 96.75 191 GLU A O 1
ATOM 1509 N N . SER A 1 192 ? 11.206 -17.258 -10.977 1.00 94.12 192 SER A N 1
ATOM 1510 C CA . SER A 1 192 ? 12.076 -18.430 -10.767 1.00 94.12 192 SER A CA 1
ATOM 1511 C C . SER A 1 192 ? 13.018 -18.732 -11.958 1.00 94.12 192 SER A C 1
ATOM 1513 O O . SER A 1 192 ? 13.386 -19.882 -12.202 1.00 94.12 192 SER A O 1
ATOM 1515 N N . GLY A 1 193 ? 13.417 -17.699 -12.713 1.00 92.81 193 GLY A N 1
ATOM 1516 C CA . GLY A 1 193 ? 14.272 -17.800 -13.906 1.00 92.81 193 GLY A CA 1
ATOM 1517 C C . GLY A 1 193 ? 13.543 -18.099 -15.226 1.00 92.81 193 GLY A C 1
ATOM 1518 O O . GLY A 1 193 ? 14.175 -18.092 -16.287 1.00 92.81 193 GLY A O 1
ATOM 1519 N N . ASP A 1 194 ? 12.232 -18.325 -15.186 1.00 96.75 194 ASP A N 1
ATOM 1520 C CA . ASP A 1 194 ? 11.404 -18.533 -16.371 1.00 96.75 194 ASP A CA 1
ATOM 1521 C C . ASP A 1 194 ? 10.803 -17.221 -16.866 1.00 96.75 194 ASP A C 1
ATOM 1523 O O . ASP A 1 194 ? 10.317 -16.399 -16.092 1.00 96.75 194 ASP A O 1
ATOM 1527 N N . TYR A 1 195 ? 10.763 -17.044 -18.183 1.00 97.25 195 TYR A N 1
ATOM 1528 C CA . TYR A 1 195 ? 10.128 -15.896 -18.809 1.00 97.25 195 TYR A CA 1
ATOM 1529 C C . TYR A 1 195 ? 8.601 -15.966 -18.676 1.00 97.25 195 TYR A C 1
ATOM 1531 O O . TYR A 1 195 ? 7.941 -16.945 -19.050 1.00 97.25 195 TYR A O 1
ATOM 1539 N N . ARG A 1 196 ? 8.011 -14.890 -18.155 1.00 97.50 196 ARG A N 1
ATOM 1540 C CA . ARG A 1 196 ? 6.569 -14.780 -17.904 1.00 97.50 196 ARG A CA 1
ATOM 1541 C C . ARG A 1 196 ? 5.875 -13.853 -18.886 1.00 97.50 196 ARG A C 1
ATOM 1543 O O . ARG A 1 196 ? 4.778 -14.191 -19.336 1.00 97.50 196 ARG A O 1
ATOM 1550 N N . GLY A 1 197 ? 6.532 -12.773 -19.295 1.00 96.19 197 GLY A N 1
ATOM 1551 C CA . GLY A 1 197 ? 6.011 -11.814 -20.264 1.00 96.19 197 GLY A CA 1
ATOM 1552 C C . GLY A 1 197 ? 6.855 -10.545 -20.327 1.00 96.19 197 GLY A C 1
ATOM 1553 O O . GLY A 1 197 ? 7.975 -10.503 -19.828 1.00 96.19 197 GLY A O 1
ATOM 1554 N N . ILE A 1 198 ? 6.315 -9.494 -20.935 1.00 95.69 198 ILE A N 1
ATOM 1555 C CA . ILE A 1 198 ? 6.879 -8.143 -20.870 1.00 95.69 198 ILE A CA 1
ATOM 1556 C C . ILE A 1 198 ? 5.851 -7.153 -20.333 1.00 95.69 198 ILE A C 1
ATOM 1558 O O . ILE A 1 198 ? 4.653 -7.297 -20.577 1.00 95.69 198 ILE A O 1
ATOM 1562 N N . VAL A 1 199 ? 6.326 -6.104 -19.669 1.00 96.06 199 VAL A N 1
ATOM 1563 C CA . VAL A 1 199 ? 5.532 -4.927 -19.310 1.00 96.06 199 VAL A CA 1
ATOM 1564 C C . VAL A 1 199 ? 5.931 -3.765 -20.210 1.00 96.06 199 VAL A C 1
ATOM 1566 O O . VAL A 1 199 ? 7.110 -3.432 -20.320 1.00 96.06 199 VAL A O 1
ATOM 1569 N N . HIS A 1 200 ? 4.941 -3.120 -20.828 1.00 93.75 200 HIS A N 1
ATOM 1570 C CA . HIS A 1 200 ? 5.143 -1.939 -21.668 1.00 93.75 200 HIS A CA 1
ATOM 1571 C C . HIS A 1 200 ? 5.129 -0.648 -20.854 1.00 93.75 200 HIS A C 1
ATOM 1573 O O . HIS A 1 200 ? 4.272 -0.460 -19.989 1.00 93.75 200 HIS A O 1
ATOM 1579 N N . ARG A 1 201 ? 5.988 0.307 -21.225 1.00 90.56 201 ARG A N 1
ATOM 1580 C CA . ARG A 1 201 ? 6.037 1.651 -20.632 1.00 90.56 201 ARG A CA 1
ATOM 1581 C C . ARG A 1 201 ? 4.671 2.341 -20.642 1.00 90.56 201 ARG A C 1
ATOM 1583 O O . ARG A 1 201 ? 4.239 2.849 -19.614 1.00 90.56 201 ARG A O 1
ATOM 1590 N N . ARG A 1 202 ? 3.940 2.296 -21.759 1.00 88.62 202 ARG A N 1
ATOM 1591 C CA . ARG A 1 202 ? 2.591 2.892 -21.859 1.00 88.62 202 ARG A CA 1
ATOM 1592 C C . ARG A 1 202 ? 1.610 2.383 -20.798 1.00 88.62 202 ARG A C 1
ATOM 1594 O O . ARG A 1 202 ? 0.812 3.169 -20.311 1.00 88.62 202 ARG A O 1
ATOM 1601 N N . GLU A 1 203 ? 1.687 1.112 -20.404 1.00 89.44 203 GLU A N 1
ATOM 1602 C CA . GLU A 1 203 ? 0.793 0.553 -19.379 1.00 89.44 203 GLU A CA 1
ATOM 1603 C C . GLU A 1 203 ? 1.219 0.985 -17.970 1.00 89.44 203 GLU A C 1
ATOM 1605 O O . GLU A 1 203 ? 0.377 1.241 -17.115 1.00 89.44 203 GLU A O 1
ATOM 1610 N N . VAL A 1 204 ? 2.527 1.144 -17.742 1.00 89.44 204 VAL A N 1
ATOM 1611 C CA . VAL A 1 204 ? 3.101 1.585 -16.459 1.00 89.44 204 VAL A CA 1
ATOM 1612 C C . VAL A 1 204 ? 2.810 3.062 -16.173 1.00 89.44 204 VAL A C 1
ATOM 1614 O O . VAL A 1 204 ? 2.579 3.453 -15.025 1.00 89.44 204 VAL A O 1
ATOM 1617 N N . PHE A 1 205 ? 2.812 3.905 -17.204 1.00 85.31 205 PHE A N 1
ATOM 1618 C CA . PHE A 1 205 ? 2.591 5.346 -17.053 1.00 85.31 205 PHE A CA 1
ATOM 1619 C C . PHE A 1 205 ? 1.137 5.779 -17.255 1.00 85.31 205 PHE A C 1
ATOM 1621 O O . PHE A 1 205 ? 0.813 6.906 -16.898 1.00 85.31 205 PHE A O 1
ATOM 1628 N N . LYS A 1 206 ? 0.253 4.875 -17.696 1.00 82.62 206 LYS A N 1
ATOM 1629 C CA . LYS A 1 206 ? -1.187 5.129 -17.772 1.00 82.62 206 LYS A CA 1
ATOM 1630 C C . LYS A 1 206 ? -1.745 5.549 -16.409 1.00 82.62 206 LYS A C 1
ATOM 1632 O O . LYS A 1 206 ? -1.383 4.994 -15.367 1.00 82.62 206 LYS A O 1
ATOM 1637 N N . ASN A 1 207 ? -2.681 6.495 -16.420 1.00 60.84 207 ASN A N 1
ATOM 1638 C CA . ASN A 1 207 ? -3.424 6.903 -15.228 1.00 60.84 207 ASN A CA 1
ATOM 1639 C C . ASN A 1 207 ? -4.289 5.747 -14.703 1.00 60.84 207 ASN A C 1
ATOM 1641 O O . ASN A 1 207 ? -5.395 5.502 -15.187 1.00 60.84 207 ASN A O 1
ATOM 1645 N N . ILE A 1 208 ? -3.783 5.034 -13.698 1.00 60.94 208 ILE A N 1
ATOM 1646 C CA . ILE A 1 208 ? -4.551 4.039 -12.954 1.00 60.94 208 ILE A CA 1
ATOM 1647 C C . ILE A 1 208 ? -5.208 4.760 -11.781 1.00 60.94 208 ILE A C 1
ATOM 1649 O O . ILE A 1 208 ? -4.530 5.241 -10.875 1.00 60.94 208 ILE A O 1
ATOM 1653 N N . SER A 1 209 ? -6.537 4.854 -11.803 1.00 53.62 209 SER A N 1
ATOM 1654 C CA . SER A 1 209 ? -7.292 5.328 -10.650 1.00 53.62 209 SER A CA 1
ATOM 1655 C C . SER A 1 209 ? -7.158 4.327 -9.505 1.00 53.62 209 SER A C 1
ATOM 1657 O O . SER A 1 209 ? -7.305 3.115 -9.688 1.00 53.62 209 SER A O 1
ATOM 1659 N N . SER A 1 210 ? -6.879 4.832 -8.305 1.00 53.19 210 SER A N 1
ATOM 1660 C CA . SER A 1 210 ? -6.919 4.024 -7.092 1.00 53.19 210 SER A CA 1
ATOM 1661 C C . SER A 1 210 ? -8.321 3.427 -6.946 1.00 53.19 210 SER A C 1
ATOM 1663 O O . SER A 1 210 ? -9.329 4.138 -6.904 1.00 53.19 210 SER A O 1
ATOM 1665 N N . ARG A 1 211 ? -8.417 2.093 -6.896 1.00 52.84 211 ARG A N 1
ATOM 1666 C CA . ARG A 1 211 ? -9.676 1.439 -6.529 1.00 52.84 211 ARG A CA 1
ATOM 1667 C C . ARG A 1 211 ? -9.916 1.752 -5.061 1.00 52.84 211 ARG A C 1
ATOM 1669 O O . ARG A 1 211 ? -9.210 1.244 -4.197 1.00 52.84 211 ARG A O 1
ATOM 1676 N N . ASN A 1 212 ? -10.892 2.612 -4.785 1.00 49.09 212 ASN A N 1
ATOM 1677 C CA . ASN A 1 212 ? -11.312 2.898 -3.420 1.00 49.09 212 ASN A CA 1
ATOM 1678 C C . ASN A 1 212 ? -11.737 1.588 -2.743 1.00 49.09 212 ASN A C 1
ATOM 1680 O O . ASN A 1 212 ? -12.744 0.978 -3.115 1.00 49.09 212 ASN A O 1
ATOM 1684 N N . LEU A 1 213 ? -10.952 1.157 -1.760 1.00 50.56 213 LEU A N 1
ATOM 1685 C CA . LEU A 1 213 ? -11.286 0.044 -0.883 1.00 50.56 213 LEU A CA 1
ATOM 1686 C C . LEU A 1 213 ? -12.570 0.385 -0.120 1.00 50.56 213 LEU A C 1
ATOM 1688 O O . LEU A 1 213 ? -12.667 1.424 0.528 1.00 50.56 213 LEU A O 1
ATOM 1692 N N . LYS A 1 214 ? -13.583 -0.480 -0.237 1.00 48.38 214 LYS A N 1
ATOM 1693 C CA . LYS A 1 214 ? -14.939 -0.245 0.290 1.00 48.38 214 LYS A CA 1
ATOM 1694 C C . LYS A 1 214 ? -15.122 -0.617 1.769 1.00 48.38 214 LYS A C 1
ATOM 1696 O O . LYS A 1 214 ? -16.241 -0.521 2.266 1.00 48.38 214 LYS A O 1
ATOM 1701 N N . SER A 1 215 ? -14.082 -1.043 2.486 1.00 48.62 215 SER A N 1
ATOM 1702 C CA . SER A 1 215 ? -14.217 -1.503 3.877 1.00 48.62 215 SER A CA 1
ATOM 1703 C C . SER A 1 215 ? -13.071 -1.018 4.755 1.00 48.62 215 SER A C 1
ATOM 1705 O O . SER A 1 215 ? -11.931 -1.312 4.426 1.00 48.62 215 SER A O 1
ATOM 1707 N N . GLY A 1 216 ? -13.384 -0.377 5.885 1.00 52.94 216 GLY A N 1
ATOM 1708 C CA . GLY A 1 216 ? -12.409 0.115 6.867 1.00 52.94 216 GLY A CA 1
ATOM 1709 C C . GLY A 1 216 ? -11.829 1.478 6.493 1.00 52.94 216 GLY A C 1
ATOM 1710 O O . GLY A 1 216 ? -11.463 1.704 5.344 1.00 52.94 216 GLY A O 1
ATOM 1711 N N . MET A 1 217 ? -11.778 2.401 7.455 1.00 62.38 217 MET A N 1
ATOM 1712 C CA . MET A 1 217 ? -11.096 3.681 7.272 1.00 62.38 217 MET A CA 1
ATOM 1713 C C . MET A 1 217 ? -9.707 3.603 7.887 1.00 62.38 217 MET A C 1
ATOM 1715 O O . MET A 1 217 ? -9.590 3.377 9.091 1.00 62.38 217 MET A O 1
ATOM 1719 N N . SER A 1 218 ? -8.660 3.795 7.085 1.00 74.38 218 SER A N 1
ATOM 1720 C CA . SER A 1 218 ? -7.327 4.034 7.642 1.00 74.38 218 SER A CA 1
ATOM 1721 C C . SER A 1 218 ? -7.296 5.376 8.376 1.00 74.38 218 SER A C 1
ATOM 1723 O O . SER A 1 218 ? -8.085 6.279 8.083 1.00 74.38 218 SER A O 1
ATOM 1725 N N . THR A 1 219 ? -6.348 5.534 9.301 1.00 75.81 219 THR A N 1
ATOM 1726 C CA . THR A 1 219 ? -6.064 6.832 9.930 1.00 75.81 219 THR A CA 1
ATOM 1727 C C . THR A 1 219 ? -5.840 7.914 8.873 1.00 75.81 219 THR A C 1
ATOM 1729 O O . THR A 1 219 ? -6.374 9.009 9.003 1.00 75.81 219 THR A O 1
ATOM 1732 N N . ASP A 1 220 ? -5.175 7.579 7.765 1.00 80.44 220 ASP A N 1
ATOM 1733 C CA . ASP A 1 220 ? -4.982 8.493 6.636 1.00 80.44 220 ASP A CA 1
ATOM 1734 C C . ASP A 1 220 ? -6.297 8.974 6.017 1.00 80.44 220 ASP A C 1
ATOM 1736 O O . ASP A 1 220 ? -6.423 10.151 5.694 1.00 80.44 220 ASP A O 1
ATOM 1740 N N . GLN A 1 221 ? -7.293 8.094 5.876 1.00 78.19 221 GLN A N 1
ATOM 1741 C CA . GLN A 1 221 ? -8.612 8.478 5.369 1.00 78.19 221 GLN A CA 1
ATOM 1742 C C . GLN A 1 221 ? -9.395 9.332 6.370 1.00 78.19 221 GLN A C 1
ATOM 1744 O O . GLN A 1 221 ? -10.214 10.151 5.957 1.00 78.19 221 GLN A O 1
ATOM 1749 N N . LEU A 1 222 ? -9.179 9.137 7.675 1.00 84.69 222 LEU A N 1
ATOM 1750 C CA . LEU A 1 222 ? -9.760 10.000 8.705 1.00 84.69 222 LEU A CA 1
ATOM 1751 C C . LEU A 1 222 ? -9.143 11.400 8.649 1.00 84.69 222 LEU A C 1
ATOM 1753 O O . LEU A 1 222 ? -9.884 12.376 8.681 1.00 84.69 222 LEU A O 1
ATOM 1757 N N . ILE A 1 223 ? -7.817 11.497 8.495 1.00 88.81 223 ILE A N 1
ATOM 1758 C CA . ILE A 1 223 ? -7.120 12.775 8.294 1.00 88.81 223 ILE A CA 1
ATOM 1759 C C . ILE A 1 223 ? -7.650 13.457 7.029 1.00 88.81 223 ILE A C 1
ATOM 1761 O O . ILE A 1 223 ? -8.100 14.596 7.100 1.00 88.81 223 ILE A O 1
ATOM 1765 N N . ASP A 1 224 ? -7.669 12.751 5.894 1.00 86.19 224 ASP A N 1
ATOM 1766 C CA . ASP A 1 224 ? -8.050 13.315 4.593 1.00 86.19 224 ASP A CA 1
ATOM 1767 C C . ASP A 1 224 ? -9.456 13.930 4.570 1.00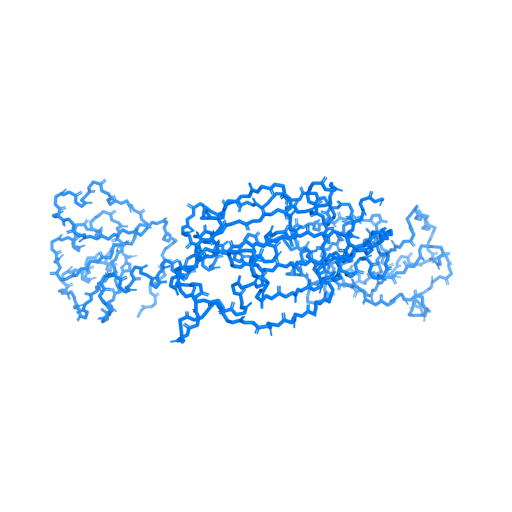 86.19 224 ASP A C 1
ATOM 1769 O O . ASP A 1 224 ? -9.681 14.895 3.840 1.00 86.19 224 ASP A O 1
ATOM 1773 N N . ARG A 1 225 ? -10.406 13.391 5.347 1.00 86.12 225 ARG A N 1
ATOM 1774 C CA . ARG A 1 225 ? -11.776 13.928 5.423 1.00 86.12 225 ARG A CA 1
ATOM 1775 C C . ARG A 1 225 ? -11.873 15.258 6.156 1.00 86.12 225 ARG A C 1
ATOM 1777 O O . ARG A 1 225 ? -12.769 16.039 5.852 1.00 86.12 225 ARG A O 1
ATOM 1784 N N . GLU A 1 226 ? -10.978 15.499 7.104 1.00 90.44 226 GLU A N 1
ATOM 1785 C CA . GLU A 1 226 ? -10.958 16.727 7.898 1.00 90.44 226 GLU A CA 1
ATOM 1786 C C . GLU A 1 226 ? -10.114 17.831 7.237 1.00 90.44 226 GLU A C 1
ATOM 1788 O O . GLU A 1 226 ? -10.155 18.986 7.665 1.00 90.44 226 GLU A O 1
ATOM 1793 N N . ILE A 1 227 ? -9.372 17.504 6.171 1.00 92.12 227 ILE A N 1
ATOM 1794 C CA . ILE A 1 227 ? -8.609 18.483 5.396 1.00 92.12 227 ILE A CA 1
ATOM 1795 C C . ILE A 1 227 ? -9.555 19.352 4.563 1.00 92.12 227 ILE A C 1
ATOM 1797 O O . ILE A 1 227 ? -10.264 18.876 3.675 1.00 92.12 227 ILE A O 1
ATOM 1801 N N . LYS A 1 228 ? -9.477 20.665 4.773 1.00 93.75 228 LYS A N 1
ATOM 1802 C CA . LYS A 1 228 ? -10.088 21.671 3.901 1.00 93.75 228 LYS A CA 1
ATOM 1803 C C . LYS A 1 228 ? -9.049 22.162 2.904 1.00 93.75 228 LYS A C 1
ATOM 1805 O O . LYS A 1 228 ? -8.015 22.688 3.310 1.00 93.75 228 LYS A O 1
ATOM 1810 N N . ILE A 1 229 ? -9.327 21.988 1.617 1.00 91.56 229 ILE A N 1
ATOM 1811 C CA . ILE A 1 229 ? -8.425 22.355 0.521 1.00 91.56 229 ILE A CA 1
ATOM 1812 C C . ILE A 1 229 ? -8.885 23.686 -0.075 1.00 91.56 229 ILE A C 1
ATOM 1814 O O . ILE A 1 229 ? -10.063 23.836 -0.395 1.00 91.56 229 ILE A O 1
ATOM 1818 N N . ASP A 1 230 ? -7.954 24.623 -0.235 1.00 89.38 230 ASP A N 1
ATOM 1819 C CA . ASP A 1 230 ? -8.154 25.881 -0.954 1.00 89.38 230 ASP A CA 1
ATOM 1820 C C . ASP A 1 230 ? -6.943 26.141 -1.854 1.00 89.38 230 ASP A C 1
ATOM 1822 O O . ASP A 1 230 ? -5.902 26.624 -1.408 1.00 89.38 230 ASP A O 1
ATOM 1826 N N . SER A 1 231 ? -7.074 25.781 -3.130 1.00 86.25 231 SER A N 1
ATOM 1827 C CA . SER A 1 231 ? -5.994 25.858 -4.116 1.00 86.25 231 SER A CA 1
ATOM 1828 C C . SER A 1 231 ? -4.706 25.177 -3.604 1.00 86.25 231 SER A C 1
ATOM 1830 O O . SER A 1 231 ? -4.737 24.041 -3.131 1.00 86.25 231 SER A O 1
ATOM 1832 N N . SER A 1 232 ? -3.582 25.898 -3.551 1.00 90.06 232 SER A N 1
ATOM 1833 C CA . SER A 1 232 ? -2.312 25.423 -2.995 1.00 90.06 232 SER A CA 1
ATOM 1834 C C . SER A 1 232 ? -2.210 25.497 -1.461 1.00 90.06 232 SER A C 1
ATOM 1836 O O . SER A 1 232 ? -1.112 25.643 -0.909 1.00 90.06 232 SER A O 1
ATOM 1838 N N . LYS A 1 233 ? -3.338 25.407 -0.748 1.00 93.81 233 LYS A N 1
ATOM 1839 C CA . LYS A 1 233 ? -3.401 25.409 0.717 1.00 93.81 233 LYS A CA 1
ATOM 1840 C C . LYS A 1 233 ? -4.251 24.273 1.259 1.00 93.81 233 LYS A C 1
ATOM 1842 O O . LYS A 1 233 ? -5.287 23.918 0.699 1.00 93.81 233 LYS A O 1
ATOM 1847 N N . ILE A 1 234 ? -3.847 23.770 2.420 1.00 95.56 234 ILE A N 1
ATOM 1848 C CA . ILE A 1 234 ? -4.662 22.874 3.235 1.00 95.56 234 ILE A CA 1
ATOM 1849 C C . ILE A 1 234 ? -4.801 23.412 4.658 1.00 95.56 234 ILE A C 1
ATOM 1851 O O . ILE A 1 234 ? -3.847 23.933 5.233 1.00 95.56 234 ILE A O 1
ATOM 1855 N N . ASN A 1 235 ? -5.996 23.263 5.223 1.00 96.50 235 ASN A N 1
ATOM 1856 C CA . ASN A 1 235 ? -6.329 23.653 6.589 1.00 96.50 235 ASN A CA 1
ATOM 1857 C C . ASN A 1 235 ? -6.897 22.449 7.339 1.00 96.50 235 ASN A C 1
ATOM 1859 O O . ASN A 1 235 ? -7.766 21.749 6.814 1.00 96.50 235 ASN A O 1
ATOM 1863 N N . ILE A 1 236 ? -6.422 22.214 8.561 1.00 96.56 236 ILE A N 1
ATOM 1864 C CA . ILE A 1 236 ? -6.895 21.115 9.407 1.00 96.56 236 ILE A CA 1
ATOM 1865 C C . ILE A 1 236 ? -6.669 21.432 10.888 1.00 96.56 236 ILE A C 1
ATOM 1867 O O . ILE A 1 236 ? -5.703 22.103 11.257 1.00 96.56 236 ILE A O 1
ATOM 1871 N N . ARG A 1 237 ? -7.528 20.881 11.746 1.00 96.69 237 ARG A N 1
ATOM 1872 C CA . ARG A 1 237 ? -7.319 20.858 13.193 1.00 96.69 237 ARG A CA 1
ATOM 1873 C C . ARG A 1 237 ? -6.531 19.619 13.603 1.00 96.69 237 ARG A C 1
ATOM 1875 O O . ARG A 1 237 ? -6.931 18.505 13.276 1.00 96.69 237 ARG A O 1
ATOM 1882 N N . VAL A 1 238 ? -5.458 19.783 14.375 1.00 96.12 238 VAL A N 1
ATOM 1883 C CA . VAL A 1 238 ? -4.660 18.644 14.861 1.00 96.12 238 VAL A CA 1
ATOM 1884 C C . VAL A 1 238 ? -5.478 17.776 15.821 1.00 96.12 238 VAL A C 1
ATOM 1886 O O . VAL A 1 238 ? -5.920 18.236 16.875 1.00 96.12 238 VAL A O 1
ATOM 1889 N N . MET A 1 239 ? -5.658 16.503 15.469 1.00 95.38 239 MET A N 1
ATOM 1890 C CA . MET A 1 239 ? -6.416 15.514 16.245 1.00 95.38 239 MET A CA 1
ATOM 1891 C C . MET A 1 239 ? -5.495 14.568 17.036 1.00 95.38 239 MET A C 1
ATOM 1893 O O . MET A 1 239 ? -4.329 14.428 16.676 1.00 95.38 239 MET A O 1
ATOM 1897 N N . PRO A 1 240 ? -5.993 13.858 18.070 1.00 92.88 240 PRO A N 1
ATOM 1898 C CA . PRO A 1 240 ? -5.156 12.999 18.919 1.00 92.88 240 PRO A CA 1
ATOM 1899 C C . PRO A 1 240 ? -4.383 11.909 18.172 1.00 92.88 240 PRO A C 1
ATOM 1901 O O . PRO A 1 240 ? -3.232 11.641 18.481 1.00 92.88 240 PRO A O 1
ATOM 1904 N N . PHE A 1 241 ? -4.974 11.302 17.142 1.00 89.88 241 PHE A N 1
ATOM 1905 C CA . PHE A 1 241 ? -4.289 10.286 16.332 1.00 89.88 241 PHE A CA 1
ATOM 1906 C C . PHE A 1 241 ? -3.244 10.873 15.368 1.00 89.88 241 PHE A C 1
ATOM 1908 O O . PHE A 1 241 ? -2.552 10.124 14.681 1.00 89.88 241 PHE A O 1
ATOM 1915 N N . MET A 1 242 ? -3.132 12.205 15.301 1.00 94.62 242 MET A N 1
ATOM 1916 C CA . MET A 1 242 ? -2.104 12.897 14.529 1.00 94.62 242 MET A CA 1
ATOM 1917 C C . MET A 1 242 ? -0.852 13.207 15.365 1.00 94.62 242 MET A C 1
ATOM 1919 O O . MET A 1 242 ? 0.186 13.572 14.803 1.00 94.62 242 MET A O 1
ATOM 1923 N N . THR A 1 243 ? -0.935 13.092 16.692 1.00 94.12 243 THR A N 1
ATOM 1924 C CA . THR A 1 243 ? 0.135 13.500 17.602 1.00 94.12 243 THR A CA 1
ATOM 1925 C C . THR A 1 243 ? 1.018 12.340 18.044 1.00 94.12 243 THR A C 1
ATOM 1927 O O . THR A 1 243 ? 0.621 11.178 17.993 1.00 94.12 243 THR A O 1
ATOM 1930 N N . ASP A 1 244 ? 2.229 12.665 18.482 1.00 91.38 244 ASP A N 1
ATOM 1931 C CA . ASP A 1 244 ? 3.075 11.775 19.267 1.00 91.38 244 ASP A CA 1
ATOM 1932 C C . ASP A 1 244 ? 2.570 11.639 20.717 1.00 91.38 244 ASP A C 1
ATOM 1934 O O . ASP A 1 244 ? 1.555 12.221 21.116 1.00 91.38 244 ASP A O 1
ATOM 1938 N N . GLU A 1 245 ? 3.291 10.855 21.520 1.00 89.19 245 GLU A N 1
ATOM 1939 C CA . GLU A 1 245 ? 2.990 10.630 22.940 1.00 89.19 245 GLU A CA 1
ATOM 1940 C C . GLU A 1 245 ? 3.071 11.901 23.803 1.00 89.19 245 GLU A C 1
ATOM 1942 O O . GLU A 1 245 ? 2.511 11.940 24.899 1.00 89.19 245 GLU A O 1
ATOM 1947 N N . PHE A 1 246 ? 3.711 12.961 23.300 1.00 91.06 246 PHE A N 1
ATOM 1948 C CA . PHE A 1 246 ? 3.848 14.254 23.968 1.00 91.06 246 PHE A CA 1
ATOM 1949 C C . PHE A 1 246 ? 2.777 15.264 23.525 1.00 91.06 246 PHE A C 1
ATOM 1951 O O . PHE A 1 246 ? 2.842 16.437 23.896 1.00 91.06 246 PHE A O 1
ATOM 1958 N N . GLY A 1 247 ? 1.782 14.836 22.738 1.00 88.19 247 GLY A N 1
ATOM 1959 C CA . GLY A 1 247 ? 0.683 15.690 22.278 1.00 88.19 247 GLY A CA 1
ATOM 1960 C C . GLY A 1 247 ? 1.091 16.693 21.196 1.00 88.19 247 GLY A C 1
ATOM 1961 O O . GLY A 1 247 ? 0.403 17.698 20.995 1.00 88.19 247 GLY A O 1
ATOM 1962 N N . SER A 1 248 ? 2.203 16.431 20.508 1.00 94.12 248 SER A N 1
ATOM 1963 C CA . SER A 1 248 ? 2.734 17.261 19.429 1.00 94.12 248 SER A CA 1
ATOM 1964 C C . SER A 1 248 ? 2.483 16.610 18.075 1.00 94.12 248 SER A C 1
ATOM 1966 O O . SER A 1 248 ? 2.523 15.389 17.975 1.00 94.12 248 SER A O 1
ATOM 1968 N N . LEU A 1 249 ? 2.217 17.384 17.017 1.00 95.88 249 LEU A N 1
ATOM 1969 C CA . LEU A 1 249 ? 2.031 16.833 15.668 1.00 95.88 249 LEU A CA 1
ATOM 1970 C C . LEU A 1 249 ? 3.230 15.951 15.297 1.00 95.88 249 LEU A C 1
ATOM 1972 O O . LEU A 1 249 ? 4.370 16.423 15.257 1.00 95.88 249 LEU A O 1
ATOM 1976 N N . SER A 1 250 ? 2.971 14.675 15.009 1.00 94.88 250 SER A N 1
ATOM 1977 C CA . SER A 1 250 ? 4.044 13.743 14.682 1.00 94.88 250 SER A CA 1
ATOM 1978 C C . SER A 1 250 ? 4.645 14.078 13.314 1.00 94.88 250 SER A C 1
ATOM 1980 O O . SER A 1 250 ? 3.955 14.539 12.401 1.00 94.88 250 SER A O 1
ATOM 1982 N N . GLN A 1 251 ? 5.940 13.804 13.136 1.00 91.56 251 GLN A N 1
ATOM 1983 C CA . GLN A 1 251 ? 6.616 14.051 11.854 1.00 91.56 251 GLN A CA 1
ATOM 1984 C C . GLN A 1 251 ? 6.015 13.217 10.711 1.00 91.56 251 GLN A C 1
ATOM 1986 O O . GLN A 1 251 ? 5.947 13.688 9.578 1.00 91.56 251 GLN A O 1
ATOM 1991 N N . ALA A 1 252 ? 5.517 12.012 11.011 1.00 92.50 252 ALA A N 1
ATOM 1992 C CA . ALA A 1 252 ? 4.809 11.181 10.041 1.00 92.50 252 ALA A CA 1
ATOM 1993 C C . ALA A 1 252 ? 3.526 11.865 9.543 1.00 92.50 252 ALA A C 1
ATOM 1995 O O . ALA A 1 252 ? 3.289 11.933 8.340 1.00 92.50 252 ALA A O 1
ATOM 1996 N N . ASN A 1 253 ? 2.737 12.447 10.452 1.00 93.81 253 ASN A N 1
ATOM 1997 C CA . ASN A 1 253 ? 1.514 13.153 10.076 1.00 93.81 253 ASN A CA 1
ATOM 1998 C C . ASN A 1 253 ? 1.798 14.499 9.399 1.00 93.81 253 ASN A C 1
ATOM 2000 O O . ASN A 1 253 ? 1.058 14.882 8.497 1.00 93.81 253 ASN A O 1
ATOM 2004 N N . PHE A 1 254 ? 2.890 15.190 9.747 1.00 95.00 254 PHE A N 1
ATOM 2005 C CA . PHE A 1 254 ? 3.357 16.334 8.957 1.00 95.00 254 PHE A CA 1
ATOM 2006 C C . PHE A 1 254 ? 3.655 15.927 7.508 1.00 95.00 254 PHE A C 1
ATOM 2008 O O . PHE A 1 254 ? 3.147 16.562 6.584 1.00 95.00 254 PHE A O 1
ATOM 2015 N N . MET A 1 255 ? 4.431 14.856 7.304 1.00 94.69 255 MET A N 1
ATOM 2016 C CA . MET A 1 255 ? 4.752 14.365 5.962 1.00 94.69 255 MET A CA 1
ATOM 2017 C C . MET A 1 255 ? 3.489 13.956 5.202 1.00 94.69 255 MET A C 1
ATOM 2019 O O . MET A 1 255 ? 3.322 14.336 4.050 1.00 94.69 255 MET A O 1
ATOM 2023 N N . ARG A 1 256 ? 2.548 13.276 5.860 1.00 93.06 256 ARG A N 1
ATOM 2024 C CA . ARG A 1 256 ? 1.264 12.897 5.263 1.00 93.06 256 ARG A CA 1
ATOM 2025 C C . ARG A 1 256 ? 0.473 14.105 4.747 1.00 93.06 256 ARG A C 1
ATOM 2027 O O . ARG A 1 256 ? -0.042 14.083 3.629 1.00 93.06 256 ARG A O 1
ATOM 2034 N N . LEU A 1 257 ? 0.389 15.169 5.548 1.00 95.19 257 LEU A N 1
ATOM 2035 C CA . LEU A 1 257 ? -0.246 16.428 5.146 1.00 95.19 257 LEU A CA 1
ATOM 2036 C C . LEU A 1 257 ? 0.518 17.098 3.995 1.00 95.19 257 LEU A C 1
ATOM 2038 O O . LEU A 1 257 ? -0.102 17.590 3.052 1.00 95.19 257 LEU A O 1
ATOM 2042 N N . ALA A 1 258 ? 1.852 17.080 4.041 1.00 95.81 258 ALA A N 1
ATOM 2043 C CA . ALA A 1 258 ? 2.699 17.608 2.979 1.00 95.81 258 ALA A CA 1
ATOM 2044 C C . ALA A 1 258 ? 2.498 16.854 1.655 1.00 95.81 258 ALA A C 1
ATOM 2046 O O . ALA A 1 258 ? 2.298 17.491 0.627 1.00 95.81 258 ALA A O 1
ATOM 2047 N N . GLU A 1 259 ? 2.459 15.521 1.667 1.00 93.44 259 GLU A N 1
ATOM 2048 C CA . GLU A 1 259 ? 2.161 14.688 0.495 1.00 93.44 259 GLU A CA 1
ATOM 2049 C C . GLU A 1 259 ? 0.780 14.989 -0.085 1.00 93.44 259 GLU A C 1
ATOM 2051 O O . GLU A 1 259 ? 0.622 15.091 -1.304 1.00 93.44 259 GLU A O 1
ATOM 2056 N N . ARG A 1 260 ? -0.225 15.165 0.783 1.00 92.75 260 ARG A N 1
ATOM 2057 C CA . ARG A 1 260 ? -1.573 15.533 0.349 1.00 92.75 260 ARG A CA 1
ATOM 2058 C C . ARG A 1 260 ? -1.585 16.898 -0.333 1.00 92.75 260 ARG A C 1
ATOM 2060 O O . ARG A 1 260 ? -2.212 17.037 -1.379 1.00 92.75 260 ARG A O 1
ATOM 2067 N N . LEU A 1 261 ? -0.883 17.880 0.225 1.00 95.25 261 LEU A N 1
ATOM 2068 C CA . LEU A 1 261 ? -0.738 19.204 -0.373 1.00 95.25 261 LEU A CA 1
ATOM 2069 C C . LEU A 1 261 ? 0.049 19.155 -1.693 1.00 95.25 261 LEU A C 1
ATOM 2071 O O . LEU A 1 261 ? -0.368 19.775 -2.666 1.00 95.25 261 LEU A O 1
ATOM 2075 N N . ILE A 1 262 ? 1.137 18.383 -1.760 1.00 95.19 262 ILE A N 1
ATOM 2076 C CA . ILE A 1 262 ? 1.909 18.153 -2.991 1.00 95.19 262 ILE A CA 1
ATOM 2077 C C . ILE A 1 262 ? 1.000 17.596 -4.085 1.00 95.19 262 ILE A C 1
ATOM 2079 O O . ILE A 1 262 ? 1.008 18.117 -5.196 1.00 95.19 262 ILE A O 1
ATOM 2083 N N . LEU A 1 263 ? 0.182 16.588 -3.772 1.00 91.06 263 LEU A N 1
ATOM 2084 C CA . LEU A 1 263 ? -0.771 16.024 -4.725 1.00 91.06 263 LEU A CA 1
ATOM 2085 C C . LEU A 1 263 ? -1.712 17.099 -5.282 1.00 91.06 263 LEU A C 1
ATOM 2087 O O . LEU A 1 263 ? -1.897 17.161 -6.494 1.00 91.06 263 LEU A O 1
ATOM 2091 N N . VAL A 1 264 ? -2.273 17.953 -4.419 1.00 91.06 264 VAL A N 1
ATOM 2092 C CA . VAL A 1 264 ? -3.155 19.057 -4.834 1.00 91.06 264 VAL A CA 1
ATOM 2093 C C . VAL A 1 264 ? -2.418 20.020 -5.769 1.00 91.06 264 VAL A C 1
ATOM 2095 O O . VAL A 1 264 ? -2.873 20.255 -6.886 1.00 91.06 264 VAL A O 1
ATOM 2098 N N . VAL A 1 265 ? -1.240 20.506 -5.362 1.00 93.88 265 VAL A N 1
ATOM 2099 C CA . VAL A 1 265 ? -0.442 21.459 -6.154 1.00 93.88 265 VAL A CA 1
ATOM 2100 C C . VAL A 1 265 ? -0.032 20.870 -7.510 1.00 93.88 265 VAL A C 1
ATOM 2102 O O . VAL A 1 265 ? -0.063 21.559 -8.531 1.00 93.88 265 VAL A O 1
ATOM 2105 N N . LEU A 1 266 ? 0.353 19.592 -7.555 1.00 91.00 266 LEU A N 1
ATOM 2106 C CA . LEU A 1 266 ? 0.755 18.924 -8.794 1.00 91.00 266 LEU A CA 1
ATOM 2107 C C . LEU A 1 266 ? -0.434 18.654 -9.723 1.00 91.00 266 LEU A C 1
ATOM 2109 O O . LEU A 1 266 ? -0.299 18.843 -10.933 1.00 91.00 266 LEU A O 1
ATOM 2113 N N . GLN A 1 267 ? -1.599 18.283 -9.186 1.00 87.69 267 GLN A N 1
ATOM 2114 C CA . GLN A 1 267 ? -2.818 18.077 -9.976 1.00 87.69 267 GLN A CA 1
ATOM 2115 C C . GLN A 1 267 ? -3.290 19.365 -10.657 1.00 87.69 267 GLN A C 1
ATOM 2117 O O . GLN A 1 267 ? -3.630 19.332 -11.840 1.00 87.69 267 GLN A O 1
ATOM 2122 N N . GLU A 1 268 ? -3.227 20.506 -9.964 1.00 87.69 268 GLU A N 1
ATOM 2123 C CA . GLU A 1 268 ? -3.488 21.830 -10.557 1.00 87.69 268 GLU A CA 1
ATOM 2124 C C . GLU A 1 268 ? -2.531 22.158 -11.714 1.00 87.69 268 GLU A C 1
ATOM 2126 O O . GLU A 1 268 ? -2.871 22.911 -12.622 1.00 87.69 268 GLU A O 1
ATOM 2131 N N . ASN A 1 269 ? -1.345 21.546 -11.715 1.00 86.81 269 ASN A N 1
ATOM 2132 C CA . ASN A 1 269 ? -0.331 21.671 -12.758 1.00 86.81 269 ASN A CA 1
ATOM 2133 C C . ASN A 1 269 ? -0.372 20.531 -13.796 1.00 86.81 269 ASN A C 1
ATOM 2135 O O . ASN A 1 269 ? 0.571 20.398 -14.581 1.00 86.81 269 ASN A O 1
ATOM 2139 N N . HIS A 1 270 ? -1.443 19.726 -13.809 1.00 86.56 270 HIS A N 1
ATOM 2140 C CA . HIS A 1 270 ? -1.657 18.562 -14.679 1.00 86.56 270 HIS A CA 1
ATOM 2141 C C . HIS A 1 270 ? -0.633 17.423 -14.521 1.00 86.56 270 HIS A C 1
ATOM 2143 O O . HIS A 1 270 ? -0.439 16.617 -15.434 1.00 86.56 270 HIS A O 1
ATOM 2149 N N . ILE A 1 271 ? -0.001 17.307 -13.352 1.00 85.25 271 ILE A N 1
ATOM 2150 C CA . ILE A 1 271 ? 0.998 16.277 -13.053 1.00 85.25 271 ILE A CA 1
ATOM 2151 C C . ILE A 1 271 ? 0.372 15.196 -12.174 1.00 85.25 271 ILE A C 1
ATOM 2153 O O . ILE A 1 271 ? -0.002 15.438 -11.030 1.00 85.25 271 ILE A O 1
ATOM 2157 N N . HIS A 1 272 ? 0.281 13.985 -12.722 1.00 80.50 272 HIS A N 1
ATOM 2158 C CA . HIS A 1 272 ? -0.410 12.852 -12.093 1.00 80.50 272 HIS A CA 1
ATOM 2159 C C . HIS A 1 272 ? 0.536 11.709 -11.707 1.00 80.50 272 HIS A C 1
ATOM 2161 O O . HIS A 1 272 ? 0.216 10.901 -10.839 1.00 80.50 272 HIS A O 1
ATOM 2167 N N . SER A 1 273 ? 1.706 11.642 -12.343 1.00 78.94 273 SER A N 1
ATOM 2168 C CA . SER A 1 273 ? 2.725 10.628 -12.090 1.00 78.94 273 SER A CA 1
ATOM 2169 C C . SER A 1 273 ? 3.993 11.311 -11.603 1.00 78.94 273 SER A C 1
ATOM 2171 O O . SER A 1 273 ? 4.616 12.077 -12.341 1.00 78.94 273 SER A O 1
ATOM 2173 N N . TYR A 1 274 ? 4.360 11.052 -10.351 1.00 86.31 274 TYR A N 1
ATOM 2174 C CA . TYR A 1 274 ? 5.526 11.652 -9.720 1.00 86.31 274 TYR A CA 1
ATOM 2175 C C . TYR A 1 274 ? 6.091 10.761 -8.612 1.00 86.31 274 TYR A C 1
ATOM 2177 O O . TYR A 1 274 ? 5.438 9.825 -8.146 1.00 86.31 274 TYR A O 1
ATOM 2185 N N . HIS A 1 275 ? 7.312 11.077 -8.201 1.00 85.94 275 HIS A N 1
ATOM 2186 C CA . HIS A 1 275 ? 8.003 10.529 -7.046 1.00 85.94 275 HIS A CA 1
ATOM 2187 C C . HIS A 1 275 ? 8.683 11.673 -6.282 1.00 85.94 275 HIS A C 1
ATOM 2189 O O . HIS A 1 275 ? 9.139 12.644 -6.884 1.00 85.94 275 HIS A O 1
ATOM 2195 N N . ILE A 1 276 ? 8.699 11.596 -4.952 1.00 91.44 276 ILE A N 1
ATOM 2196 C CA . ILE A 1 276 ? 9.432 12.548 -4.111 1.00 91.44 276 ILE A CA 1
ATOM 2197 C C . ILE A 1 276 ? 10.847 11.994 -3.944 1.00 91.44 276 ILE A C 1
ATOM 2199 O O . ILE A 1 276 ? 11.029 11.000 -3.250 1.00 91.44 276 ILE A O 1
ATOM 2203 N N . ASP A 1 277 ? 11.830 12.648 -4.558 1.00 88.56 277 ASP A N 1
ATOM 2204 C CA . ASP A 1 277 ? 13.226 12.200 -4.557 1.00 88.56 277 ASP A CA 1
ATOM 2205 C C . ASP A 1 277 ? 13.942 12.602 -3.271 1.00 88.56 277 ASP A C 1
ATOM 2207 O O . ASP A 1 277 ? 14.626 11.803 -2.633 1.00 88.56 277 ASP A O 1
ATOM 2211 N N . THR A 1 278 ? 13.820 13.877 -2.901 1.00 93.56 278 THR A N 1
ATOM 2212 C CA . THR A 1 278 ? 14.445 14.412 -1.692 1.00 93.56 278 THR A CA 1
ATOM 2213 C C . THR A 1 278 ? 13.525 15.398 -1.004 1.00 93.56 278 THR A C 1
ATOM 2215 O O . THR A 1 278 ? 12.705 16.074 -1.629 1.00 93.56 278 THR A O 1
ATOM 2218 N N . TYR A 1 279 ? 13.679 15.501 0.310 1.00 96.25 279 TYR A N 1
ATOM 2219 C CA . TYR A 1 279 ? 13.021 16.521 1.102 1.00 96.25 279 TYR A CA 1
ATOM 2220 C C . TYR A 1 279 ? 13.960 17.039 2.188 1.00 96.25 279 TYR A C 1
ATOM 2222 O O . TYR A 1 279 ? 14.811 16.319 2.710 1.00 96.25 279 TYR A O 1
ATOM 2230 N N . ASN A 1 280 ? 13.798 18.307 2.539 1.00 96.31 280 ASN A N 1
ATOM 2231 C CA . ASN A 1 280 ? 14.454 18.940 3.672 1.00 96.31 280 ASN A CA 1
ATOM 2232 C C . ASN A 1 280 ? 13.381 19.600 4.533 1.00 96.31 280 ASN A C 1
ATOM 2234 O O . ASN A 1 280 ? 12.556 20.334 4.000 1.00 96.31 280 ASN A O 1
ATOM 2238 N N . ILE A 1 281 ? 13.371 19.323 5.837 1.00 95.56 281 ILE A N 1
ATOM 2239 C CA . ILE A 1 281 ? 12.383 19.868 6.774 1.00 95.56 281 ILE A CA 1
ATOM 2240 C C . ILE A 1 281 ? 13.122 20.621 7.874 1.00 95.56 281 ILE A C 1
ATOM 2242 O O . ILE A 1 281 ? 14.033 20.089 8.506 1.00 95.56 281 ILE A O 1
ATOM 2246 N N . MET A 1 282 ? 12.681 21.846 8.130 1.00 95.94 282 MET A N 1
ATOM 2247 C CA . MET A 1 282 ? 13.137 22.703 9.210 1.00 95.94 282 MET A CA 1
ATOM 2248 C C . MET A 1 282 ? 11.957 23.028 10.128 1.00 95.94 282 MET A C 1
ATOM 2250 O O . MET A 1 282 ? 10.984 23.654 9.709 1.00 95.94 282 MET A O 1
ATOM 2254 N N . ASN A 1 283 ? 12.054 22.617 11.391 1.00 94.06 283 ASN A N 1
ATOM 2255 C CA . ASN A 1 283 ? 11.048 22.891 12.415 1.00 94.06 283 ASN A CA 1
ATOM 2256 C C . ASN A 1 283 ? 11.523 24.045 13.307 1.00 94.06 283 ASN A C 1
ATOM 2258 O O . ASN A 1 283 ? 12.589 23.966 13.913 1.00 94.06 283 ASN A O 1
ATOM 2262 N N . PHE A 1 284 ? 10.730 25.110 13.393 1.00 94.69 284 PHE A N 1
ATOM 2263 C CA . PHE A 1 284 ? 10.981 26.264 14.263 1.00 94.69 284 PHE A CA 1
ATOM 2264 C C . PHE A 1 284 ? 10.250 26.136 15.599 1.00 94.69 284 PHE A C 1
ATOM 2266 O O . PHE A 1 284 ? 10.743 26.587 16.632 1.00 94.69 284 PHE A O 1
ATOM 2273 N N . LYS A 1 285 ? 9.039 25.572 15.562 1.00 94.69 285 LYS A N 1
ATOM 2274 C CA . LYS A 1 285 ? 8.127 25.435 16.699 1.00 94.69 285 LYS A CA 1
ATOM 2275 C C . LYS A 1 285 ? 7.369 24.120 16.604 1.00 94.69 285 LYS A C 1
ATOM 2277 O O . LYS A 1 285 ? 7.241 23.534 15.533 1.00 94.69 285 LYS A O 1
ATOM 2282 N N . ILE A 1 286 ? 6.844 23.685 17.740 1.00 93.56 286 ILE A N 1
ATOM 2283 C CA . ILE A 1 286 ? 6.073 22.454 17.854 1.00 93.56 286 ILE A CA 1
ATOM 2284 C C . ILE A 1 286 ? 4.586 22.784 17.746 1.00 93.56 286 ILE A C 1
ATOM 2286 O O . ILE A 1 286 ? 4.099 23.673 18.443 1.00 93.56 286 ILE A O 1
ATOM 2290 N N . VAL A 1 287 ? 3.874 22.064 16.881 1.00 96.62 287 VAL A N 1
ATOM 2291 C CA . VAL A 1 287 ? 2.417 22.161 16.753 1.00 96.62 287 VAL A CA 1
ATOM 2292 C C . VAL A 1 287 ? 1.770 21.268 17.805 1.00 96.62 287 VAL A C 1
ATOM 2294 O O . VAL A 1 287 ? 2.079 20.081 17.873 1.00 96.62 287 VAL A O 1
ATOM 2297 N N . GLN A 1 288 ? 0.865 21.824 18.600 1.00 95.06 288 GLN A N 1
ATOM 2298 C CA . GLN A 1 288 ? 0.175 21.108 19.671 1.00 95.06 288 GLN A CA 1
ATOM 2299 C C . GLN A 1 288 ? -1.171 20.544 19.219 1.00 95.06 288 GLN A C 1
ATOM 2301 O O . GLN A 1 288 ? -1.794 21.017 18.264 1.00 95.06 288 GLN A O 1
ATOM 2306 N N . LEU A 1 289 ? -1.644 19.557 19.974 1.00 94.12 289 LEU A N 1
ATOM 2307 C CA . LEU A 1 289 ? -2.992 19.024 19.874 1.00 94.12 289 LEU A CA 1
ATOM 2308 C C . LEU A 1 289 ? -4.050 20.141 19.814 1.00 94.12 289 LEU A C 1
ATOM 2310 O O . LEU A 1 289 ? -3.988 21.128 20.547 1.00 94.12 289 LEU A O 1
ATOM 2314 N N . TYR A 1 290 ? -5.051 19.951 18.956 1.00 94.88 290 TYR A N 1
ATOM 2315 C CA . TYR A 1 290 ? -6.194 20.839 18.746 1.00 94.88 290 TYR A CA 1
ATOM 2316 C C . TYR A 1 290 ? -5.900 22.219 18.159 1.00 94.88 290 TYR A C 1
ATOM 2318 O O . TYR A 1 290 ? -6.855 22.982 17.991 1.00 94.88 290 TYR A O 1
ATOM 2326 N N . GLN A 1 291 ? -4.649 22.529 17.811 1.00 96.38 291 GLN A N 1
ATOM 2327 C CA . GLN A 1 291 ? -4.337 23.732 17.045 1.00 96.38 291 GLN A CA 1
ATOM 2328 C C . GLN A 1 291 ? -4.864 23.616 15.611 1.00 96.38 291 GLN A C 1
ATOM 2330 O O . GLN A 1 291 ? -4.837 22.544 15.006 1.00 96.38 291 GLN A O 1
ATOM 2335 N N . GLU A 1 292 ? -5.333 24.740 15.076 1.00 96.94 292 GLU A N 1
ATOM 2336 C CA . GLU A 1 292 ? -5.633 24.890 13.654 1.00 96.94 292 GLU A CA 1
ATOM 2337 C C . GLU A 1 292 ? -4.329 25.209 12.921 1.00 96.94 292 GLU A C 1
ATOM 2339 O O . GLU A 1 292 ? -3.638 26.176 13.263 1.00 96.94 292 GLU A O 1
ATOM 2344 N N . ILE A 1 293 ? -3.989 24.387 11.931 1.00 97.31 293 ILE A N 1
ATOM 2345 C CA . ILE A 1 293 ? -2.801 24.561 11.097 1.00 97.31 293 ILE A CA 1
ATOM 2346 C C . ILE A 1 293 ? -3.189 24.834 9.651 1.00 97.31 293 ILE A C 1
ATOM 2348 O O . ILE A 1 293 ? -4.131 24.244 9.120 1.00 97.31 293 ILE A O 1
ATOM 2352 N N . GLU A 1 294 ? -2.402 25.692 9.010 1.00 97.69 294 GLU A N 1
ATOM 2353 C CA . GLU A 1 294 ? -2.426 25.931 7.569 1.00 97.69 294 GLU A CA 1
ATOM 2354 C C . GLU A 1 294 ? -1.096 25.451 6.981 1.00 97.69 294 GLU A C 1
ATOM 2356 O O . GLU A 1 294 ? -0.032 25.841 7.465 1.00 97.69 294 GLU A O 1
ATOM 2361 N N . LEU A 1 295 ? -1.135 24.622 5.937 1.00 97.88 295 LEU A N 1
ATOM 2362 C CA . LEU A 1 295 ? 0.033 24.353 5.100 1.00 97.88 295 LEU A CA 1
ATOM 2363 C C . LEU A 1 295 ? -0.184 25.012 3.740 1.00 97.88 295 LEU A C 1
ATOM 2365 O O . LEU A 1 295 ? -1.211 24.787 3.101 1.00 97.88 295 LEU A O 1
ATOM 2369 N N . GLN A 1 296 ? 0.797 25.786 3.287 1.00 97.50 296 GLN A N 1
ATOM 2370 C CA . GLN A 1 296 ? 0.793 26.442 1.983 1.00 97.50 296 GLN A CA 1
ATOM 2371 C C . GLN A 1 296 ? 1.939 25.918 1.123 1.00 97.50 296 GLN A C 1
ATOM 2373 O O . GLN A 1 296 ? 3.084 25.899 1.572 1.00 97.50 296 GLN A O 1
ATOM 2378 N N . GLY A 1 297 ? 1.622 25.516 -0.108 1.00 96.50 297 GLY A N 1
ATOM 2379 C CA . GLY A 1 297 ? 2.563 24.990 -1.091 1.00 96.50 297 GLY A CA 1
ATOM 2380 C C . GLY A 1 297 ? 2.844 26.002 -2.198 1.00 96.50 297 GLY A C 1
ATOM 2381 O O . GLY A 1 297 ? 1.918 26.611 -2.737 1.00 96.50 297 GLY A O 1
ATOM 2382 N N . VAL A 1 298 ? 4.117 26.173 -2.556 1.00 96.00 298 VAL A N 1
ATOM 2383 C CA . VAL A 1 298 ? 4.560 27.038 -3.659 1.00 96.00 298 VAL A CA 1
ATOM 2384 C C . VAL A 1 298 ? 5.617 26.312 -4.485 1.00 96.00 298 VAL A C 1
ATOM 2386 O O . VAL A 1 298 ? 6.599 25.804 -3.946 1.00 96.00 298 VAL A O 1
ATOM 2389 N N . ILE A 1 299 ? 5.442 26.275 -5.806 1.00 96.25 299 ILE A N 1
ATOM 2390 C CA . ILE A 1 299 ? 6.482 25.799 -6.725 1.00 96.25 299 ILE A CA 1
ATOM 2391 C C . ILE A 1 299 ? 7.543 26.896 -6.847 1.00 96.25 299 ILE A C 1
ATOM 2393 O O . ILE A 1 299 ? 7.246 27.992 -7.317 1.00 96.25 299 ILE A O 1
ATOM 2397 N N . ILE A 1 300 ? 8.771 26.599 -6.421 1.00 96.31 300 ILE A N 1
ATOM 2398 C CA . ILE A 1 300 ? 9.919 27.509 -6.548 1.00 96.31 300 ILE A CA 1
ATOM 2399 C C . ILE A 1 300 ? 10.483 27.451 -7.969 1.00 96.31 300 ILE A C 1
ATOM 2401 O O . ILE A 1 300 ? 10.849 28.472 -8.542 1.00 96.31 300 ILE A O 1
ATOM 2405 N N . ASP A 1 301 ? 10.594 26.240 -8.513 1.00 94.38 301 ASP A N 1
ATOM 2406 C CA . ASP A 1 301 ? 11.268 25.963 -9.778 1.00 94.38 301 ASP A CA 1
ATOM 2407 C C . ASP A 1 301 ? 10.618 24.746 -10.447 1.00 94.38 301 ASP A C 1
ATOM 2409 O O . ASP A 1 301 ? 10.297 23.757 -9.779 1.00 94.38 301 ASP A O 1
ATOM 2413 N N . LYS A 1 302 ? 10.411 24.825 -11.764 1.00 91.88 302 LYS A N 1
ATOM 2414 C CA . LYS A 1 302 ? 9.782 23.778 -12.580 1.00 91.88 302 LYS A CA 1
ATOM 2415 C C . LYS A 1 302 ? 10.663 23.506 -13.794 1.00 91.88 302 LYS A C 1
ATOM 2417 O O . LYS A 1 302 ? 10.619 24.245 -14.775 1.00 91.88 302 LYS A O 1
ATOM 2422 N N . GLY A 1 303 ? 11.460 22.446 -13.708 1.00 87.94 303 GLY A N 1
ATOM 2423 C CA . GLY A 1 303 ? 12.248 21.921 -14.819 1.00 87.94 303 GLY A CA 1
ATOM 2424 C C . GLY A 1 303 ? 11.460 20.932 -15.682 1.00 87.94 303 GLY A C 1
ATOM 2425 O O . GLY A 1 303 ? 10.267 20.717 -15.481 1.00 87.94 303 GLY A O 1
ATOM 2426 N 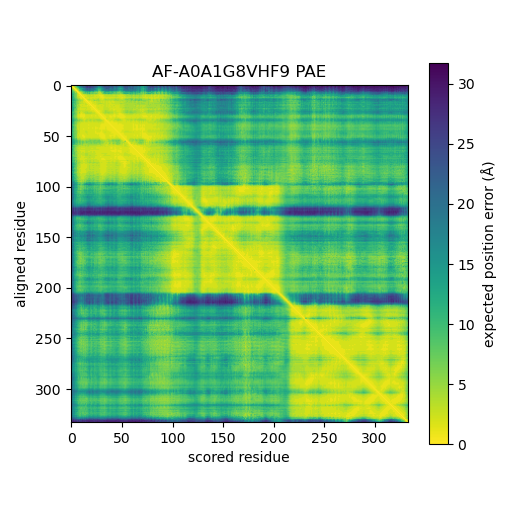N . GLU A 1 304 ? 12.142 20.299 -16.643 1.00 83.06 304 GLU A N 1
ATOM 2427 C CA . GLU A 1 304 ? 11.522 19.297 -17.530 1.00 83.06 304 GLU A CA 1
ATOM 2428 C C . GLU A 1 304 ? 11.222 17.953 -16.846 1.00 83.06 304 GLU A C 1
ATOM 2430 O O . GLU A 1 304 ? 10.326 17.233 -17.289 1.00 83.06 304 GLU A O 1
ATOM 2435 N N . GLN A 1 305 ? 12.000 17.601 -15.818 1.00 84.06 305 GLN A N 1
ATOM 2436 C CA . GLN A 1 305 ? 11.887 16.336 -15.078 1.00 84.06 305 GLN A CA 1
ATOM 2437 C C . GLN A 1 305 ? 11.676 16.533 -13.574 1.00 84.06 305 GLN A C 1
ATOM 2439 O O . GLN A 1 305 ? 11.161 15.638 -12.907 1.00 84.06 305 GLN A O 1
ATOM 2444 N N . PHE A 1 306 ? 12.089 17.682 -13.034 1.00 91.75 306 PHE A N 1
ATOM 2445 C CA . PHE A 1 306 ? 12.118 17.939 -11.598 1.00 91.75 306 PHE A CA 1
ATOM 2446 C C . PHE A 1 306 ? 11.369 19.216 -11.248 1.00 91.75 306 PHE A C 1
ATOM 2448 O O . PHE A 1 306 ? 11.502 20.241 -11.917 1.00 91.75 306 PHE A O 1
ATOM 2455 N N . ILE A 1 307 ? 10.631 19.159 -10.147 1.00 95.19 307 ILE A N 1
ATOM 2456 C CA . ILE A 1 307 ? 9.933 20.283 -9.536 1.00 95.19 307 ILE A CA 1
ATOM 2457 C C . ILE A 1 307 ? 10.495 20.487 -8.140 1.00 95.19 307 ILE A C 1
ATOM 2459 O O . ILE A 1 307 ? 10.591 19.539 -7.361 1.00 95.19 307 ILE A O 1
ATOM 2463 N N . ARG A 1 308 ? 10.835 21.733 -7.810 1.00 97.06 308 ARG A N 1
ATOM 2464 C CA . ARG A 1 308 ? 11.107 22.132 -6.431 1.00 97.06 308 ARG A CA 1
ATOM 2465 C C . ARG A 1 308 ? 9.889 22.820 -5.854 1.00 97.06 308 ARG A C 1
ATOM 2467 O O . ARG A 1 308 ? 9.455 23.855 -6.356 1.00 97.06 308 ARG A O 1
ATOM 2474 N N . LEU A 1 309 ? 9.363 22.238 -4.789 1.00 97.44 309 LEU A N 1
ATOM 2475 C CA . LEU A 1 309 ? 8.182 22.714 -4.091 1.00 97.44 309 LEU A CA 1
ATOM 2476 C C . LEU A 1 309 ? 8.555 23.054 -2.651 1.00 97.44 309 LEU A C 1
ATOM 2478 O O . LEU A 1 309 ? 9.243 22.296 -1.975 1.00 97.44 309 LEU A O 1
ATOM 2482 N N . GLU A 1 310 ? 8.101 24.204 -2.181 1.00 98.06 310 GLU A N 1
ATOM 2483 C CA . GLU A 1 310 ? 8.226 24.639 -0.798 1.00 98.06 310 GLU A CA 1
ATOM 2484 C C . GLU A 1 310 ? 6.875 24.549 -0.098 1.00 98.06 310 GLU A C 1
ATOM 2486 O O . GLU A 1 310 ? 5.863 24.974 -0.649 1.00 98.06 310 GLU A O 1
ATOM 2491 N N . ILE A 1 311 ? 6.872 24.003 1.116 1.00 98.12 311 ILE A N 1
ATOM 2492 C CA . ILE A 1 311 ? 5.718 23.975 2.009 1.00 98.12 311 ILE A CA 1
ATOM 2493 C C . ILE A 1 311 ? 6.056 24.756 3.269 1.00 98.12 311 ILE A C 1
ATOM 2495 O O . ILE A 1 311 ? 7.065 24.494 3.924 1.00 98.12 311 ILE A O 1
ATOM 2499 N N . VAL A 1 312 ? 5.178 25.678 3.645 1.00 98.12 312 VAL A N 1
ATOM 2500 C CA . VAL A 1 312 ? 5.237 26.368 4.935 1.00 98.12 312 VAL A CA 1
ATOM 2501 C C . VAL A 1 312 ? 4.029 25.955 5.759 1.00 98.12 312 VAL A C 1
ATOM 2503 O O . VAL A 1 312 ? 2.898 26.097 5.304 1.00 98.12 312 VAL A O 1
ATOM 2506 N N . LEU A 1 313 ? 4.274 25.462 6.974 1.00 98.00 313 LEU A N 1
ATOM 2507 C CA . LEU A 1 313 ? 3.237 25.231 7.976 1.00 98.00 313 LEU A CA 1
ATOM 2508 C C . LEU A 1 313 ? 3.165 26.441 8.898 1.00 98.00 313 LEU A C 1
ATOM 2510 O O . LEU A 1 313 ? 4.178 26.843 9.484 1.00 98.00 313 LEU A O 1
ATOM 2514 N N . SER A 1 314 ? 1.966 26.990 9.066 1.00 97.69 314 SER A N 1
ATOM 2515 C CA . SER A 1 314 ? 1.701 28.105 9.963 1.00 97.69 314 SER A CA 1
ATOM 2516 C C . SER A 1 314 ? 0.555 27.828 10.940 1.00 97.69 314 SER A C 1
ATOM 2518 O O . SER A 1 314 ? -0.373 27.073 10.652 1.00 97.69 314 SER A O 1
ATOM 2520 N N . VAL A 1 315 ? 0.633 28.455 12.115 1.00 97.19 315 VAL A N 1
ATOM 2521 C CA . VAL A 1 315 ? -0.441 28.523 13.117 1.00 97.19 315 VAL A CA 1
ATOM 2522 C C . VAL A 1 315 ? -0.740 30.000 13.336 1.00 97.19 315 VAL A C 1
ATOM 2524 O O . VAL A 1 315 ? 0.156 30.759 13.719 1.00 97.19 315 VAL A O 1
ATOM 2527 N N . HIS A 1 316 ? -1.976 30.426 13.063 1.00 93.00 316 HIS A N 1
ATOM 2528 C CA . HIS A 1 316 ? -2.400 31.833 13.144 1.00 93.00 316 HIS A CA 1
ATOM 2529 C C . HIS A 1 316 ? -1.432 32.805 12.430 1.00 93.00 316 HIS A C 1
ATOM 2531 O O . HIS A 1 316 ? -1.055 33.842 12.975 1.00 93.00 316 HIS A O 1
ATOM 2537 N N . GLY A 1 317 ? -0.967 32.437 11.229 1.00 91.94 317 GLY A N 1
ATOM 2538 C CA . GLY A 1 317 ? -0.048 33.242 10.412 1.00 91.94 317 GLY A CA 1
ATOM 2539 C C . GLY A 1 317 ? 1.419 33.232 10.863 1.00 91.94 317 GLY A C 1
ATOM 2540 O O . GLY A 1 317 ? 2.270 33.806 10.190 1.00 91.94 317 GLY A O 1
ATOM 2541 N N . THR A 1 318 ? 1.754 32.568 11.972 1.00 96.38 318 THR A N 1
ATOM 2542 C CA . THR A 1 318 ? 3.147 32.387 12.403 1.00 96.38 318 THR A CA 1
ATOM 2543 C C . THR A 1 318 ? 3.703 31.096 11.820 1.00 96.38 318 THR A C 1
ATOM 2545 O O . THR A 1 318 ? 3.097 30.046 12.005 1.00 96.38 318 THR A O 1
ATOM 2548 N N . ALA A 1 319 ? 4.867 31.143 11.168 1.00 97.06 319 ALA A N 1
ATOM 2549 C CA . ALA A 1 319 ? 5.526 29.948 10.641 1.00 97.06 319 ALA A CA 1
ATOM 2550 C C . ALA A 1 319 ? 6.042 29.039 11.772 1.00 97.06 319 ALA A C 1
ATOM 2552 O O . ALA A 1 319 ? 6.714 29.497 12.700 1.00 97.06 319 ALA A O 1
ATOM 2553 N N . TYR A 1 320 ? 5.717 27.750 11.686 1.00 97.69 320 TYR A N 1
ATOM 2554 C CA . TYR A 1 320 ? 6.123 26.707 12.636 1.00 97.69 320 TYR A CA 1
ATOM 2555 C C . TYR A 1 320 ? 7.104 25.731 12.002 1.00 97.69 320 TYR A C 1
ATOM 2557 O O . TYR A 1 320 ? 8.071 25.350 12.658 1.00 97.69 320 TYR A O 1
ATOM 2565 N N . SER A 1 321 ? 6.911 25.412 10.722 1.00 96.94 321 SER A N 1
ATOM 2566 C CA . SER A 1 321 ? 7.823 24.559 9.963 1.00 96.94 321 SER A CA 1
ATOM 2567 C C . SER A 1 321 ? 7.920 25.017 8.518 1.00 96.94 321 SER A C 1
ATOM 2569 O O . SER A 1 321 ? 6.988 25.603 7.963 1.00 96.94 321 SER A O 1
ATOM 2571 N N . LYS A 1 322 ? 9.055 24.713 7.901 1.00 97.50 322 LYS A N 1
ATOM 2572 C CA . LYS A 1 322 ? 9.308 24.917 6.482 1.00 97.50 322 LYS A CA 1
ATOM 2573 C C . LYS A 1 322 ? 9.898 23.643 5.900 1.00 97.50 322 LYS A C 1
ATOM 2575 O O . LYS A 1 322 ? 10.799 23.063 6.495 1.00 97.50 322 LYS A O 1
ATOM 2580 N N . ALA A 1 323 ? 9.402 23.217 4.751 1.00 97.69 323 ALA A N 1
ATOM 2581 C CA . ALA A 1 323 ? 9.894 22.046 4.053 1.00 97.69 323 ALA A CA 1
ATOM 2582 C C . ALA A 1 323 ? 10.124 22.351 2.574 1.00 97.69 323 ALA A C 1
ATOM 2584 O O . ALA A 1 323 ? 9.374 23.105 1.961 1.00 97.69 323 ALA A O 1
ATOM 2585 N N . THR A 1 324 ? 11.156 21.755 1.994 1.00 97.88 324 THR A N 1
ATOM 2586 C CA . THR A 1 324 ? 11.444 21.823 0.562 1.00 97.88 324 THR A CA 1
ATOM 2587 C C . THR A 1 324 ? 11.499 20.412 0.015 1.00 97.88 324 THR A C 1
ATOM 2589 O O . THR A 1 324 ? 12.157 19.557 0.596 1.00 97.88 324 THR A O 1
ATOM 2592 N N . PHE A 1 325 ? 10.824 20.186 -1.103 1.00 97.81 325 PHE A N 1
ATOM 2593 C CA . PHE A 1 325 ? 10.700 18.903 -1.775 1.00 97.81 325 PHE A CA 1
ATOM 2594 C C . PHE A 1 325 ? 11.272 19.013 -3.182 1.00 97.81 325 PHE A C 1
ATOM 2596 O O . PHE A 1 325 ? 10.956 19.954 -3.911 1.00 97.81 325 PHE A O 1
ATOM 2603 N N . MET A 1 326 ? 12.090 18.040 -3.565 1.00 96.44 326 MET A N 1
ATOM 2604 C CA . MET A 1 326 ? 12.468 17.792 -4.948 1.00 96.44 326 MET A CA 1
ATOM 2605 C C . MET A 1 326 ? 11.639 16.618 -5.449 1.00 96.44 326 MET A C 1
ATOM 2607 O O . MET A 1 326 ? 11.709 15.516 -4.908 1.00 96.44 326 MET A O 1
ATOM 2611 N N . ILE A 1 327 ? 10.825 16.880 -6.459 1.00 94.50 327 ILE A N 1
ATOM 2612 C CA . ILE A 1 327 ? 9.837 15.944 -6.976 1.00 94.50 327 ILE A CA 1
ATOM 2613 C C . ILE A 1 327 ? 10.213 15.630 -8.414 1.00 94.50 327 ILE A C 1
ATOM 2615 O O . ILE A 1 327 ? 10.235 16.533 -9.251 1.00 94.50 327 ILE A O 1
ATOM 2619 N N . GLN A 1 328 ? 10.480 14.365 -8.711 1.00 89.75 328 GLN A N 1
ATOM 2620 C CA . GLN A 1 328 ? 10.595 13.896 -10.082 1.00 89.75 328 GLN A CA 1
ATOM 2621 C C . GLN A 1 328 ? 9.191 13.646 -10.633 1.00 89.75 328 GLN A C 1
ATOM 2623 O O . GLN A 1 328 ? 8.417 12.897 -10.040 1.00 89.75 328 GLN A O 1
ATOM 2628 N N . HIS A 1 329 ? 8.840 14.253 -11.764 1.00 86.94 329 HIS A N 1
ATOM 2629 C CA . HIS A 1 329 ? 7.591 13.939 -12.458 1.00 86.94 329 HIS A CA 1
ATOM 2630 C C . HIS A 1 329 ? 7.862 13.162 -13.741 1.00 86.94 329 HIS A C 1
ATOM 2632 O O . HIS A 1 329 ? 8.894 13.317 -14.395 1.00 86.94 329 HIS A O 1
ATOM 2638 N N . PHE A 1 330 ? 6.905 12.319 -14.111 1.00 76.88 330 PHE A N 1
ATOM 2639 C CA . PHE A 1 330 ? 7.020 11.458 -15.273 1.00 76.88 330 PHE A CA 1
ATOM 2640 C C . PHE A 1 330 ? 6.030 11.904 -16.342 1.00 76.88 330 PHE A C 1
ATOM 2642 O O . PHE A 1 330 ? 4.819 11.865 -16.131 1.00 76.88 330 PHE A O 1
ATOM 2649 N N . ASN A 1 331 ? 6.551 12.318 -17.495 1.00 67.50 331 ASN A N 1
ATOM 2650 C CA . ASN A 1 331 ? 5.724 12.665 -18.644 1.00 67.50 331 ASN A CA 1
ATOM 2651 C C . ASN A 1 331 ? 5.378 11.402 -19.448 1.00 67.50 331 ASN A C 1
ATOM 2653 O O . ASN A 1 331 ? 6.249 10.567 -19.710 1.00 67.50 331 ASN A O 1
ATOM 2657 N N . GLU A 1 332 ? 4.120 11.299 -19.881 1.00 55.66 332 GLU A N 1
ATOM 2658 C CA . GLU A 1 332 ? 3.721 10.451 -21.006 1.00 55.66 332 GLU A CA 1
ATOM 2659 C C . GLU A 1 332 ? 4.292 11.093 -22.285 1.00 55.66 332 GLU A C 1
ATOM 2661 O O . GLU A 1 332 ? 3.693 12.004 -22.850 1.00 55.66 332 GLU A O 1
ATOM 2666 N N . LYS A 1 333 ? 5.496 10.705 -22.708 1.00 47.78 333 LYS A N 1
ATOM 2667 C CA . LYS A 1 333 ? 5.927 10.888 -24.100 1.00 47.78 333 LYS A CA 1
ATOM 2668 C C . LYS A 1 333 ? 6.008 9.532 -24.769 1.00 47.78 333 LYS A C 1
ATOM 2670 O O . LYS A 1 333 ? 6.541 8.605 -24.112 1.00 47.78 333 LYS A O 1
#

pLDDT: mean 87.83, std 12.23, range [28.16, 98.12]

Secondary structure (DSSP, 8-state):
---------EEEE--S-HHHHGGG--TTEEEEE-S-HHHHHHHHHTT-EEEE-TT----HHHHHHHHHTT--EEE-SS-HHHHHHHHHHHHHHHHHHHT--BHHHH-B--GGGEEEGGGTTS----SSSEEEEEETTEEEEEEEGGGGGG--TTTGGGGPPP---B-TT-BHHHHHHHHHHTT-SEEEEEETTEEEEEEEHHHHHS-------SS---HHHHHHHHPEEETTEEEEEPPGGGB-TTSBB-HHHHHHHHHHHHHHHHHHTT--SEEEEEEEEEESSPPBTT-EEEEEEEEEEE-SSEEEEEEEEEETTEEEEEEEEEEEE----

Foldseek 3Di:
DPQDLPQQPEEEEPPDDLVVVLVVAAASHEYEEEADQSNLQSNLVRNYAYEYEQQDDYDPVSVVSCVVSSHHYHYDNHHSVVVVVVVQVVVVVVVVLVQFDFCLNQFDADCLQEDELVCQQPPDDRPDQKHFYDPVFFTDAIFGRVCRNVDHNVCVVVRHDPQPADERRHGLLNVVVSCVVVVDQKHFYAHPRGTDGIGGPCSSPDDDDRPPDPGDDDPLNVQVVQWDDDQLKTKHFAAPVQDDPVQWRDPVSVVSVVVVSVCRNCVVVVFDAKDWPDKDKDFPATHGHGFMKMKGKDFPDDDPFWTKIKIFIDGPPHTGMIMITIMGTDDDD

InterPro domains:
  IPR000644 CBS domain [PF00571] (165-209)
  IPR000644 CBS domain [PS51371] (151-215)
  IPR010766 DRTGG [PF07085] (8-89)
  IPR028979 HPr(Ser) kinase/phosphorylase-like, N-terminal domain superfamily [G3DSA:3.40.1390.20] (5-89)
  IPR028979 HPr(Ser) kinase/phosphorylase-like, N-terminal domain superfamily [SSF75138] (8-91)
  IPR046342 CBS domain superfamily [G3DSA:3.10.580.10] (151-278)
  IPR046342 CBS domain superfamily [SSF54631] (82-208)

Mean predicted aligned error: 9.56 Å

Radius of gyration: 28.29 Å; Cα contacts (8 Å, |Δi|>4): 579; chains: 1; bounding box: 64×67×68 Å

Sequence (333 aa):
MIIRIPEISRILIGAMQTEDLVKYLEPKGLLIVGNREKSQRKALENGVGLLITGGFGTGEEILKLAEEKQLPVISTTHDSFTCASIIHREVYSLSLSQNIVTAGSLMVRQKQYTVDIEDLGTDIHPEDKNMILLNGNRFVGAIRSRHLDEMTKENYTSYLLPDYSAEEDTTLLSLRQIMSWHQLNIIPVVESGDYRGIVHRREVFKNISSRNLKSGMSTDQLIDREIKIDSSKINIRVMPFMTDEFGSLSQANFMRLAERLILVVLQENHIHSYHIDTYNIMNFKIVQLYQEIELQGVIIDKGEQFIRLEIVLSVHGTAYSKATFMIQHFNEK

Nearest PDB structures (foldseek):
  4a0y-assembly1_B-2  TM=8.571E-01  e=5.472E-08  Staphylococcus aureus
  2hbo-assembly1_A-2  TM=8.777E-01  e=1.142E-07  Caulobacter vibrioides
  5dio-assembly1_B-2  TM=8.918E-01  e=1.410E-06  Legionella pneumophila
  4a12-assembly1_B  TM=6.089E-01  e=2.320E-08  Staphylococcus aureus
  7qv0-assembly1_C-2  TM=8.218E-01  e=2.767E-06  Candidatus Scalindua brodae

Organism: NCBI:txid709510

Solvent-accessible surface area (backbone atoms only — not comparable to full-atom values): 18930 Å² total; per-residue (Å²): 132,88,72,77,76,70,81,68,81,46,80,45,74,63,82,66,58,60,79,66,46,57,82,73,63,45,64,42,22,35,36,40,32,58,80,46,65,72,46,52,47,52,34,46,76,50,49,20,22,40,37,26,20,56,58,34,79,79,58,69,70,54,53,51,52,24,60,78,68,67,42,58,76,44,68,38,67,49,40,66,65,60,48,52,51,51,51,50,52,51,54,42,52,53,53,58,63,72,69,58,62,22,40,57,79,60,40,44,80,58,71,90,43,51,45,44,54,88,59,50,64,51,100,76,84,66,95,51,70,64,31,36,37,21,57,86,60,30,56,73,42,35,33,49,40,94,48,44,82,80,29,40,85,89,52,44,79,82,55,50,46,84,85,66,65,37,45,47,77,39,39,47,67,59,51,47,49,54,30,60,77,69,69,41,62,63,33,46,27,32,52,100,56,29,56,68,28,34,32,48,41,71,71,60,71,46,91,74,77,80,78,77,75,91,65,82,79,52,71,67,57,57,53,59,72,59,49,44,75,57,80,47,29,37,36,38,64,40,46,78,93,40,30,44,99,84,44,31,61,24,70,67,47,52,50,52,53,49,52,54,48,49,50,47,46,31,48,79,69,74,48,86,46,70,48,78,76,47,74,50,78,47,77,78,52,84,52,48,61,68,40,59,38,39,40,41,53,44,78,78,45,79,60,95,48,42,34,34,36,36,38,40,32,24,46,92,86,42,78,25,32,42,34,40,35,38,30,39,47,61,78,95,123